Protein AF-A0A397ENH5-F1 (afdb_monomer)

pLDDT: mean 81.03, std 16.27, range [41.53, 97.94]

Structure (mmCIF, N/CA/C/O backbone):
data_AF-A0A397ENH5-F1
#
_entry.id   AF-A0A397ENH5-F1
#
loop_
_atom_site.group_PDB
_atom_site.id
_atom_site.type_symbol
_atom_site.label_atom_id
_atom_site.label_alt_id
_atom_site.label_comp_id
_atom_site.label_asym_id
_atom_site.label_entity_id
_atom_site.label_seq_id
_atom_site.pdbx_PDB_ins_code
_atom_site.Cartn_x
_atom_site.Cartn_y
_atom_site.Cartn_z
_atom_site.occupancy
_atom_site.B_iso_or_equiv
_atom_site.auth_seq_id
_atom_site.auth_comp_id
_atom_site.auth_asym_id
_atom_site.auth_atom_id
_atom_site.pdbx_PDB_model_num
ATOM 1 N N . MET A 1 1 ? 6.876 -35.226 -26.273 1.00 41.53 1 MET A N 1
ATOM 2 C CA . MET A 1 1 ? 5.724 -34.742 -25.487 1.00 41.53 1 MET A CA 1
ATOM 3 C C . MET A 1 1 ? 6.248 -34.360 -24.117 1.00 41.53 1 MET A C 1
ATOM 5 O O . MET A 1 1 ? 6.666 -35.249 -23.392 1.00 41.53 1 MET A O 1
ATOM 9 N N . SER A 1 2 ? 6.311 -33.068 -23.803 1.00 42.03 2 SER A N 1
ATOM 10 C CA . SER A 1 2 ? 6.535 -32.599 -22.434 1.00 42.03 2 SER A CA 1
ATOM 11 C C . SER A 1 2 ? 5.339 -31.720 -22.113 1.00 42.03 2 SER A C 1
ATOM 13 O O . SER A 1 2 ? 5.232 -30.612 -22.629 1.00 42.03 2 SER A O 1
ATOM 15 N N . GLY A 1 3 ? 4.355 -32.296 -21.427 1.00 45.28 3 GLY A N 1
ATOM 16 C CA . GLY A 1 3 ? 3.188 -31.554 -20.977 1.00 45.28 3 GLY A CA 1
ATOM 17 C C . GLY A 1 3 ? 3.604 -30.709 -19.788 1.00 45.28 3 GLY A C 1
ATOM 18 O O . GLY A 1 3 ? 3.938 -31.257 -18.739 1.00 45.28 3 GLY A O 1
ATOM 19 N N . THR A 1 4 ? 3.617 -29.391 -19.961 1.00 47.12 4 THR A N 1
ATOM 20 C CA . THR A 1 4 ? 3.712 -28.453 -18.846 1.00 47.12 4 THR A CA 1
ATOM 21 C C . THR A 1 4 ? 2.496 -28.685 -17.960 1.00 47.12 4 THR A C 1
ATOM 23 O O . THR A 1 4 ? 1.358 -28.542 -18.404 1.00 47.12 4 THR A O 1
ATOM 26 N N . ILE A 1 5 ? 2.730 -29.108 -16.722 1.00 46.34 5 ILE A N 1
ATOM 27 C CA . ILE A 1 5 ? 1.686 -29.177 -15.707 1.00 46.34 5 ILE A CA 1
ATOM 28 C C . ILE A 1 5 ? 1.334 -27.723 -15.381 1.00 46.34 5 ILE A C 1
ATOM 30 O O . ILE A 1 5 ? 2.104 -27.044 -14.704 1.00 46.34 5 ILE A O 1
ATOM 34 N N . GLU A 1 6 ? 0.208 -27.222 -15.894 1.00 48.53 6 GLU A N 1
ATOM 35 C CA . GLU A 1 6 ? -0.355 -25.952 -15.433 1.00 48.53 6 GLU A CA 1
ATOM 36 C C . GLU A 1 6 ? -0.865 -26.143 -13.999 1.00 48.53 6 GLU A C 1
ATOM 38 O O . GLU A 1 6 ? -1.954 -26.660 -13.741 1.00 48.53 6 GLU A O 1
ATOM 43 N N . LEU A 1 7 ? -0.013 -25.780 -13.042 1.00 47.09 7 LEU A N 1
ATOM 44 C CA . LEU A 1 7 ? -0.327 -25.742 -11.621 1.00 47.09 7 LEU A CA 1
ATOM 45 C C . LEU A 1 7 ? -1.283 -24.582 -11.345 1.00 47.09 7 LEU A C 1
ATOM 47 O O . LEU A 1 7 ? -0.827 -23.497 -11.006 1.00 47.09 7 LEU A O 1
ATOM 51 N N . THR A 1 8 ? -2.595 -24.832 -11.429 1.00 54.03 8 THR A N 1
ATOM 52 C CA . THR A 1 8 ? -3.683 -23.865 -11.156 1.00 54.03 8 THR A CA 1
ATOM 53 C C . THR A 1 8 ? -3.616 -22.577 -12.003 1.00 54.03 8 THR A C 1
ATOM 55 O O . THR A 1 8 ? -2.553 -22.176 -12.463 1.00 54.03 8 THR A O 1
ATOM 58 N N . PRO A 1 9 ? -4.733 -21.877 -12.269 1.00 62.16 9 PRO A N 1
ATOM 59 C CA . PRO A 1 9 ? -4.623 -20.554 -12.872 1.00 62.16 9 PRO A CA 1
ATOM 60 C C . PRO A 1 9 ? -3.780 -19.671 -11.944 1.00 62.16 9 PRO A C 1
ATOM 62 O O . PRO A 1 9 ? -4.131 -19.495 -10.774 1.00 62.16 9 PRO A O 1
ATOM 65 N N . HIS A 1 10 ? -2.650 -19.173 -12.455 1.00 74.00 10 HIS A N 1
ATOM 66 C CA . HIS A 1 10 ? -1.745 -18.298 -11.720 1.00 74.00 10 HIS A CA 1
ATOM 67 C C . HIS A 1 10 ? -2.541 -17.089 -11.228 1.00 74.00 10 HIS A C 1
ATOM 69 O O . HIS A 1 10 ? -2.980 -16.250 -12.016 1.00 74.00 10 HIS A O 1
ATOM 75 N N . ARG A 1 11 ? -2.789 -17.028 -9.919 1.00 86.81 11 ARG A N 1
ATOM 76 C CA . ARG A 1 11 ? -3.469 -15.891 -9.309 1.00 86.81 11 ARG A CA 1
ATOM 77 C C . ARG A 1 11 ? -2.520 -14.695 -9.414 1.00 86.81 11 ARG A C 1
ATOM 79 O O . ARG A 1 11 ? -1.434 -14.785 -8.850 1.00 86.81 11 ARG A O 1
ATOM 86 N N . PRO A 1 12 ? -2.889 -13.597 -10.096 1.00 91.00 12 PRO A N 1
ATOM 87 C CA . PRO A 1 12 ? -1.978 -12.472 -10.251 1.00 91.00 12 PRO A CA 1
ATOM 88 C C . PRO A 1 12 ? -1.605 -11.892 -8.888 1.00 91.00 12 PRO A C 1
ATOM 90 O O . PRO A 1 12 ? -2.476 -11.708 -8.028 1.00 91.00 12 PRO A O 1
ATOM 93 N N . VAL A 1 13 ? -0.325 -11.592 -8.699 1.00 94.06 13 VAL A N 1
ATOM 94 C CA . VAL A 1 13 ? 0.188 -10.996 -7.463 1.00 94.06 13 VAL A CA 1
ATOM 95 C C . VAL A 1 13 ? 0.764 -9.631 -7.789 1.00 94.06 13 VAL A C 1
ATOM 97 O O . VAL A 1 13 ? 1.426 -9.452 -8.802 1.00 94.06 13 VAL A O 1
ATOM 100 N N . ILE A 1 14 ? 0.481 -8.644 -6.952 1.00 95.56 14 ILE A N 1
ATOM 101 C CA . ILE A 1 14 ? 1.011 -7.298 -7.073 1.00 95.56 14 ILE A CA 1
ATOM 102 C C . ILE A 1 14 ? 1.859 -7.032 -5.845 1.00 95.56 14 ILE A C 1
ATOM 104 O O . ILE A 1 14 ? 1.337 -7.008 -4.736 1.00 95.56 14 ILE A O 1
ATOM 108 N N . TYR A 1 15 ? 3.145 -6.783 -6.045 1.00 94.75 15 TYR A N 1
ATOM 109 C CA . TYR A 1 15 ? 4.039 -6.305 -4.997 1.00 94.75 15 TYR A CA 1
ATOM 110 C C . TYR A 1 15 ? 4.173 -4.800 -5.135 1.00 94.75 15 TYR A C 1
ATOM 112 O O . TYR A 1 15 ? 4.647 -4.334 -6.168 1.00 94.75 15 TYR A O 1
ATOM 120 N N . MET A 1 16 ? 3.746 -4.037 -4.135 1.00 94.38 16 MET A N 1
ATOM 121 C CA . MET A 1 16 ? 3.884 -2.584 -4.160 1.00 94.38 16 MET A CA 1
ATOM 122 C C . MET A 1 16 ? 4.746 -2.084 -3.013 1.00 94.38 16 MET A C 1
ATOM 124 O O . MET A 1 16 ? 4.785 -2.695 -1.945 1.00 94.38 16 MET A O 1
ATOM 128 N N . ASP A 1 17 ? 5.451 -0.991 -3.276 1.00 92.50 17 ASP A N 1
ATOM 129 C CA . ASP A 1 17 ? 6.251 -0.289 -2.287 1.00 92.50 17 ASP A CA 1
ATOM 130 C C . ASP A 1 17 ? 6.556 1.144 -2.747 1.00 92.50 17 ASP A C 1
ATOM 132 O O . ASP A 1 17 ? 6.428 1.506 -3.928 1.00 92.50 17 ASP A O 1
ATOM 136 N N . GLU A 1 18 ? 6.966 1.962 -1.787 1.00 90.56 18 GLU A N 1
ATOM 137 C CA . GLU A 1 18 ? 7.482 3.300 -1.986 1.00 90.56 18 GLU A CA 1
ATOM 138 C C . GLU A 1 18 ? 8.990 3.349 -1.768 1.00 90.56 18 GLU A C 1
ATOM 140 O O . GLU A 1 18 ? 9.537 2.842 -0.794 1.00 90.56 18 GLU A O 1
ATOM 145 N N . SER A 1 19 ? 9.696 4.067 -2.635 1.00 88.62 19 SER A N 1
ATOM 146 C CA . SER A 1 19 ? 11.123 4.277 -2.440 1.00 88.62 19 SER A CA 1
ATOM 147 C C . SER A 1 19 ? 11.568 5.663 -2.865 1.00 88.62 19 SER A C 1
ATOM 149 O O . SER A 1 19 ? 10.804 6.486 -3.374 1.00 88.62 19 SER A O 1
ATOM 151 N N . TYR A 1 20 ? 12.838 5.966 -2.614 1.00 86.81 20 TYR A N 1
ATOM 152 C CA . TYR A 1 20 ? 13.433 7.223 -3.038 1.00 86.81 20 TYR A CA 1
ATOM 153 C C . TYR A 1 20 ? 14.900 7.075 -3.430 1.00 86.81 20 TYR A C 1
ATOM 155 O O . TYR A 1 20 ? 15.630 6.236 -2.901 1.00 86.81 20 TYR A O 1
ATOM 163 N N . ILE A 1 21 ? 15.332 7.952 -4.331 1.00 84.69 21 ILE A N 1
ATOM 164 C CA . ILE A 1 21 ? 16.725 8.172 -4.713 1.00 84.69 21 ILE A CA 1
ATOM 165 C C . ILE A 1 21 ? 17.123 9.540 -4.172 1.00 84.69 21 ILE A C 1
ATOM 167 O O . ILE A 1 21 ? 16.489 10.559 -4.462 1.00 84.69 21 ILE A O 1
ATOM 171 N N . HIS A 1 22 ? 18.146 9.575 -3.326 1.00 81.50 22 HIS A N 1
ATOM 172 C CA . HIS A 1 22 ? 18.680 10.839 -2.839 1.00 81.50 22 HIS A CA 1
ATOM 173 C C . HIS A 1 22 ? 19.453 11.538 -3.970 1.00 81.50 22 HIS A C 1
ATOM 175 O O . HIS A 1 22 ? 20.152 10.872 -4.719 1.00 81.50 22 HIS A O 1
ATOM 181 N N . HIS A 1 23 ? 19.364 12.866 -4.106 1.00 78.06 23 HIS A N 1
ATOM 18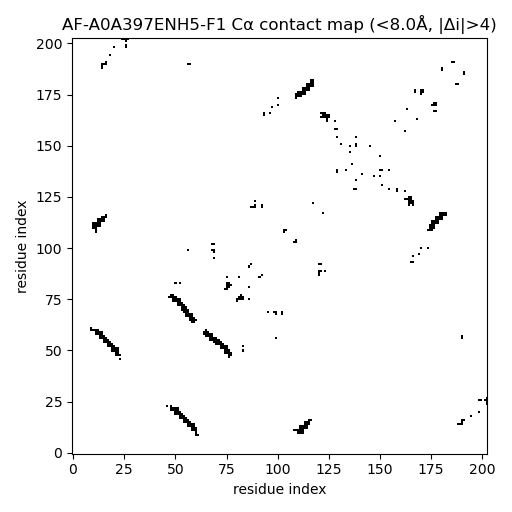2 C CA . HIS A 1 23 ? 20.055 13.569 -5.204 1.00 78.06 23 HIS A CA 1
ATOM 183 C C . HIS A 1 23 ? 21.590 13.418 -5.181 1.00 78.06 23 HIS A C 1
ATOM 185 O O . HIS A 1 23 ? 22.221 13.517 -6.221 1.00 78.06 23 HIS A O 1
ATOM 191 N N . ASN A 1 24 ? 22.164 13.147 -4.005 1.00 75.00 24 ASN A N 1
ATOM 192 C CA . ASN A 1 24 ? 23.583 12.802 -3.821 1.00 75.00 24 ASN A CA 1
ATOM 193 C C . ASN A 1 24 ? 23.809 11.286 -3.697 1.00 75.00 24 ASN A C 1
ATOM 195 O O . ASN A 1 24 ? 24.712 10.859 -2.985 1.00 75.00 24 ASN A O 1
ATOM 199 N N . TYR A 1 25 ? 22.919 10.460 -4.248 1.00 72.69 25 TYR A N 1
ATOM 200 C CA . TYR A 1 25 ? 23.140 9.020 -4.275 1.00 72.69 25 TYR A CA 1
ATOM 201 C C . TYR A 1 25 ? 24.280 8.726 -5.251 1.00 72.69 25 TYR A C 1
ATOM 203 O O . TYR A 1 25 ? 24.152 9.006 -6.437 1.00 72.69 25 TYR A O 1
ATOM 211 N N . ALA A 1 26 ? 25.378 8.186 -4.731 1.00 65.94 26 ALA A N 1
ATOM 212 C CA . ALA A 1 26 ? 26.484 7.652 -5.510 1.00 65.94 26 ALA A CA 1
ATOM 213 C C . ALA A 1 26 ? 26.512 6.139 -5.271 1.00 65.94 26 ALA A C 1
ATOM 215 O O . ALA A 1 26 ? 26.601 5.700 -4.119 1.00 65.94 26 ALA A O 1
ATOM 216 N N . ARG A 1 27 ? 26.357 5.343 -6.337 1.00 60.47 27 ARG A N 1
ATOM 217 C CA . ARG A 1 27 ? 26.340 3.871 -6.267 1.00 60.47 27 ARG A CA 1
ATOM 218 C C . ARG A 1 27 ? 27.684 3.338 -5.803 1.00 60.47 27 ARG A C 1
ATOM 220 O O . ARG A 1 27 ? 27.743 2.397 -5.012 1.00 60.47 27 ARG A O 1
ATOM 227 N N . HIS A 1 28 ? 28.745 3.953 -6.307 1.00 58.59 28 HIS A N 1
ATOM 228 C CA . HIS A 1 28 ? 30.110 3.690 -5.915 1.00 58.59 28 HIS A CA 1
ATOM 229 C C . HIS A 1 28 ? 30.587 4.858 -5.064 1.00 58.59 28 HIS A C 1
ATOM 231 O O . HIS A 1 28 ? 30.388 6.024 -5.401 1.00 58.59 28 HIS A O 1
ATOM 237 N N . ASN A 1 29 ? 31.189 4.550 -3.919 1.00 52.16 29 ASN A N 1
ATOM 238 C CA . ASN A 1 29 ? 31.874 5.549 -3.114 1.00 52.16 29 ASN A CA 1
ATOM 239 C C . ASN A 1 29 ? 33.220 5.846 -3.791 1.00 52.16 29 ASN A C 1
ATOM 241 O O . ASN A 1 29 ? 34.264 5.586 -3.199 1.00 52.16 29 ASN A O 1
ATOM 245 N N . ASP A 1 30 ? 33.175 6.309 -5.046 1.00 50.12 30 ASP A N 1
ATOM 246 C CA . ASP A 1 30 ? 34.326 6.692 -5.862 1.00 50.12 30 ASP A CA 1
ATOM 247 C C . ASP A 1 30 ? 34.905 7.991 -5.289 1.00 50.12 30 ASP A C 1
ATOM 249 O O . ASP A 1 30 ? 34.895 9.051 -5.914 1.00 50.12 30 ASP A O 1
ATOM 253 N N . SER A 1 31 ? 35.374 7.941 -4.042 1.00 50.06 31 SER A N 1
ATOM 254 C CA . SER A 1 31 ? 36.370 8.898 -3.611 1.00 50.06 31 SER A CA 1
ATOM 255 C C . SER A 1 31 ? 37.628 8.533 -4.388 1.00 50.06 31 SER A C 1
ATOM 257 O O . SER A 1 31 ? 38.032 7.370 -4.435 1.00 50.06 31 SER A O 1
ATOM 259 N N . LEU A 1 32 ? 38.228 9.520 -5.047 1.00 46.69 32 LEU A N 1
ATOM 260 C CA . LEU A 1 32 ? 39.589 9.422 -5.557 1.00 46.69 32 LEU A CA 1
ATOM 261 C C . LEU A 1 32 ? 40.502 9.199 -4.344 1.00 46.69 32 LEU A C 1
ATOM 263 O O . LEU A 1 32 ? 40.987 10.151 -3.747 1.00 46.69 32 LEU A O 1
ATOM 267 N N . TYR A 1 33 ? 40.630 7.948 -3.905 1.00 45.75 33 TYR A N 1
ATOM 268 C CA . TYR A 1 33 ? 41.508 7.561 -2.814 1.00 45.75 33 TYR A CA 1
ATOM 269 C C . TYR A 1 33 ? 42.942 7.669 -3.322 1.00 45.75 33 TYR A C 1
ATOM 271 O O . TYR A 1 33 ? 43.383 6.858 -4.140 1.00 45.75 33 TYR A O 1
ATOM 279 N N . TYR A 1 34 ? 43.653 8.690 -2.855 1.00 47.72 34 TYR A N 1
ATOM 280 C CA . TYR A 1 34 ? 45.103 8.712 -2.918 1.00 47.72 34 TYR A CA 1
ATOM 281 C C . TYR A 1 34 ? 45.630 8.015 -1.650 1.00 47.72 34 TYR A C 1
ATOM 283 O O . TYR A 1 34 ? 45.170 8.347 -0.557 1.00 47.72 34 TYR A O 1
ATOM 291 N N . PRO A 1 35 ? 46.550 7.036 -1.761 1.00 49.66 35 PRO A N 1
ATOM 292 C CA . PRO A 1 35 ? 47.006 6.215 -0.630 1.00 49.66 35 PRO A CA 1
ATOM 293 C C . PRO A 1 35 ? 47.621 6.984 0.549 1.00 49.66 35 PRO A C 1
ATOM 295 O O . PRO A 1 35 ? 47.787 6.409 1.622 1.00 49.66 35 PRO A O 1
ATOM 298 N N . ASP A 1 36 ? 47.934 8.264 0.355 1.00 58.12 36 ASP A N 1
ATOM 299 C CA . ASP A 1 36 ? 48.728 9.084 1.269 1.00 58.12 36 ASP A CA 1
ATOM 300 C C . ASP A 1 36 ? 47.854 10.019 2.142 1.00 58.12 36 ASP A C 1
ATOM 302 O O . ASP A 1 36 ? 48.375 10.747 2.987 1.00 58.12 36 ASP A O 1
ATOM 306 N N . ASP A 1 37 ? 46.524 10.009 1.971 1.00 59.31 37 ASP A N 1
ATOM 307 C CA . ASP A 1 37 ? 45.593 10.850 2.741 1.00 59.31 37 ASP A CA 1
ATOM 308 C C . ASP A 1 37 ? 45.264 10.231 4.118 1.00 59.31 37 ASP A C 1
ATOM 310 O O . ASP A 1 37 ? 44.185 9.684 4.358 1.00 59.31 37 ASP A O 1
ATOM 314 N N . GLU A 1 38 ? 46.194 10.340 5.074 1.00 54.62 38 GLU A N 1
ATOM 315 C CA . GLU A 1 38 ? 46.017 9.866 6.464 1.00 54.62 38 GLU A CA 1
ATOM 316 C C . GLU A 1 38 ? 44.998 10.684 7.298 1.00 54.62 38 GLU A C 1
ATOM 318 O O . GLU A 1 38 ? 44.706 10.330 8.443 1.00 54.62 38 GLU A O 1
ATOM 323 N N . LEU A 1 39 ? 44.428 11.770 6.758 1.00 54.81 39 LEU A N 1
ATOM 324 C CA . LEU A 1 39 ? 43.560 12.696 7.506 1.00 54.81 39 LEU A CA 1
ATOM 325 C C . LEU A 1 39 ? 42.060 12.592 7.208 1.00 54.81 39 LEU A C 1
ATOM 327 O O . LEU A 1 39 ? 41.274 13.228 7.913 1.00 54.81 39 LEU A O 1
ATOM 331 N N . ASP A 1 40 ? 41.627 11.789 6.236 1.00 49.72 40 ASP A N 1
ATOM 332 C CA . ASP A 1 40 ? 40.250 11.882 5.739 1.00 49.72 40 ASP A CA 1
ATOM 333 C C . ASP A 1 40 ? 39.328 10.762 6.253 1.00 49.72 40 ASP A C 1
ATOM 335 O O . ASP A 1 40 ? 38.706 10.008 5.507 1.00 49.72 40 ASP A O 1
ATOM 339 N N . GLN A 1 41 ? 39.147 10.702 7.579 1.00 52.22 41 GLN A N 1
ATOM 340 C CA . GLN A 1 41 ? 37.917 10.139 8.161 1.00 52.22 41 GLN A CA 1
ATOM 341 C C . GLN A 1 41 ? 36.770 11.157 8.056 1.00 52.22 41 GLN A C 1
ATOM 343 O O . GLN A 1 41 ? 36.107 11.467 9.052 1.00 52.22 41 GLN A O 1
ATOM 348 N N . ALA A 1 42 ? 36.536 11.720 6.866 1.00 50.97 42 ALA A N 1
ATOM 349 C CA . ALA A 1 42 ? 35.434 12.646 6.662 1.00 50.97 42 ALA A CA 1
ATOM 350 C C . ALA A 1 42 ? 34.118 11.939 7.045 1.00 50.97 42 ALA A C 1
ATOM 352 O O . ALA A 1 42 ? 33.774 10.899 6.469 1.00 50.97 42 ALA A O 1
ATOM 353 N N . PRO A 1 43 ? 33.354 12.456 8.028 1.00 50.00 43 PRO A N 1
ATOM 354 C CA . PRO A 1 43 ? 32.060 11.886 8.348 1.00 50.00 43 PRO A CA 1
ATOM 355 C C . PRO A 1 43 ? 31.205 11.905 7.084 1.00 50.00 43 PRO A C 1
ATOM 357 O O . PRO A 1 43 ? 31.080 12.958 6.455 1.00 50.00 43 PRO A O 1
ATOM 360 N N . LYS A 1 44 ? 30.601 10.756 6.732 1.00 54.06 44 LYS A N 1
ATOM 361 C CA . LYS A 1 44 ? 29.679 10.650 5.590 1.00 54.06 44 LYS A CA 1
ATOM 362 C C . LYS A 1 44 ? 28.760 11.873 5.590 1.00 54.06 44 LYS A C 1
ATOM 364 O O . LYS A 1 44 ? 28.056 12.082 6.589 1.00 54.06 44 LYS A O 1
ATOM 369 N N . PRO A 1 45 ? 28.769 12.696 4.532 1.00 51.38 45 PRO A N 1
ATOM 370 C CA . PRO A 1 45 ? 28.044 13.948 4.566 1.00 51.38 45 PRO A CA 1
ATOM 371 C C . PRO A 1 45 ? 26.554 13.674 4.809 1.00 51.38 45 PRO A C 1
ATOM 373 O O . PRO A 1 45 ? 25.877 12.971 4.059 1.00 51.38 45 PRO A O 1
ATOM 376 N N . LYS A 1 46 ? 26.034 14.203 5.924 1.00 49.97 46 LYS A N 1
ATOM 377 C CA . LYS A 1 46 ? 24.612 14.120 6.277 1.00 49.97 46 LYS A CA 1
ATOM 378 C C . LYS A 1 46 ? 23.839 15.035 5.340 1.00 49.97 46 LYS A C 1
ATOM 380 O O . LYS A 1 46 ? 23.628 16.212 5.632 1.00 49.97 46 LYS A O 1
ATOM 385 N N . HIS A 1 47 ? 23.428 14.516 4.195 1.00 52.50 47 HIS A N 1
ATOM 386 C CA . HIS A 1 47 ? 22.720 15.332 3.227 1.00 52.50 47 HIS A CA 1
ATOM 387 C C . HIS A 1 47 ? 21.261 15.557 3.653 1.00 52.50 47 HIS A C 1
ATOM 389 O O . HIS A 1 47 ? 20.417 14.664 3.583 1.00 52.50 47 HIS A O 1
ATOM 395 N N . LYS A 1 48 ? 20.944 16.791 4.065 1.00 55.56 48 LYS A N 1
ATOM 396 C CA . LYS A 1 48 ? 19.600 17.349 3.861 1.00 55.56 48 LYS A CA 1
ATOM 397 C C . LYS A 1 48 ? 19.487 17.688 2.381 1.00 55.56 48 LYS A C 1
ATOM 399 O O . LYS A 1 48 ? 20.364 18.362 1.847 1.00 55.56 48 LYS A O 1
ATOM 404 N N . GLY A 1 49 ? 18.447 17.203 1.714 1.00 64.56 49 GLY A N 1
ATOM 405 C CA . GLY A 1 49 ? 18.503 17.138 0.267 1.00 64.56 49 GLY A CA 1
ATOM 406 C C . GLY A 1 49 ? 17.206 16.818 -0.433 1.00 64.56 49 GLY A C 1
ATOM 407 O O . GLY A 1 49 ? 16.318 16.192 0.140 1.00 64.56 49 GLY A O 1
ATOM 408 N N . GLN A 1 50 ? 17.139 17.210 -1.705 1.00 77.81 50 GLN A N 1
ATOM 409 C CA . GLN A 1 50 ? 16.076 16.760 -2.589 1.00 77.81 50 GLN A CA 1
ATOM 410 C C . GLN A 1 50 ? 16.140 15.238 -2.754 1.00 77.81 50 GLN A C 1
ATOM 412 O O . GLN A 1 50 ? 17.220 14.641 -2.819 1.00 77.81 50 GLN A O 1
ATOM 417 N N . ARG A 1 51 ? 14.966 14.620 -2.813 1.00 83.25 51 ARG A N 1
ATOM 418 C CA . ARG A 1 51 ? 14.791 13.190 -3.066 1.00 83.25 51 ARG A CA 1
ATOM 419 C C . ARG A 1 51 ? 13.898 13.030 -4.281 1.00 83.25 51 ARG A C 1
ATOM 421 O O . ARG A 1 51 ? 12.886 13.721 -4.380 1.00 83.25 51 ARG A O 1
ATOM 428 N N . LEU A 1 52 ? 14.263 12.139 -5.189 1.00 86.56 52 LEU A N 1
ATOM 429 C CA . LEU A 1 52 ? 13.344 11.635 -6.195 1.00 86.56 52 LEU A CA 1
ATOM 430 C C . LEU A 1 52 ? 12.602 10.462 -5.564 1.00 86.56 52 LEU A C 1
ATOM 432 O O . LEU A 1 52 ? 13.172 9.391 -5.389 1.00 86.56 52 LEU A O 1
ATOM 436 N N . CYS A 1 53 ? 11.373 10.694 -5.139 1.00 88.25 53 CYS A N 1
ATOM 437 C CA . CYS A 1 53 ? 10.531 9.687 -4.518 1.00 88.25 53 CYS A CA 1
ATOM 438 C C . CYS A 1 53 ? 9.650 9.047 -5.585 1.00 88.25 53 CYS A C 1
ATOM 440 O O . CYS A 1 53 ? 9.257 9.711 -6.550 1.00 88.25 53 CYS A O 1
ATOM 442 N N . PHE A 1 54 ? 9.312 7.783 -5.395 1.00 89.94 54 PHE A N 1
ATOM 443 C CA . PHE A 1 54 ? 8.428 7.067 -6.291 1.00 89.94 54 PHE A CA 1
ATOM 444 C C . PHE A 1 54 ? 7.632 5.993 -5.558 1.00 89.94 54 PHE A C 1
ATOM 446 O O . PHE A 1 54 ? 8.008 5.552 -4.476 1.00 89.94 54 PHE A O 1
ATOM 453 N N . ILE A 1 55 ? 6.530 5.596 -6.178 1.00 93.06 55 ILE A N 1
ATOM 454 C CA . ILE A 1 55 ? 5.665 4.488 -5.775 1.00 93.06 55 ILE A CA 1
ATOM 455 C C . ILE A 1 55 ? 5.280 3.725 -7.036 1.00 93.06 55 ILE A C 1
ATOM 457 O O . ILE A 1 5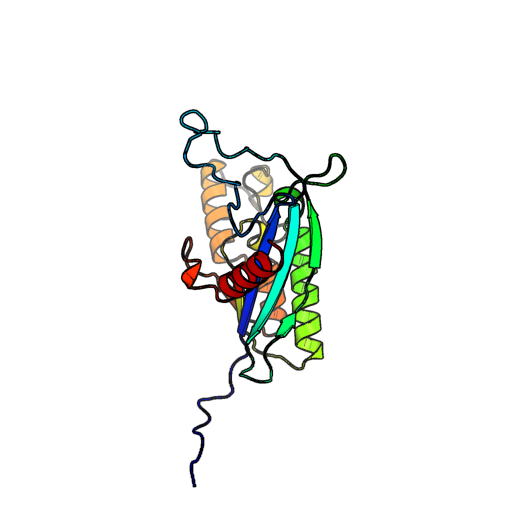5 ? 5.050 4.336 -8.087 1.00 93.06 55 ILE A O 1
ATOM 461 N N . SER A 1 56 ? 5.255 2.402 -6.951 1.00 95.12 56 SER A N 1
ATOM 462 C CA . SER A 1 56 ? 4.869 1.536 -8.062 1.00 95.12 56 SER A CA 1
ATOM 463 C C . SER A 1 56 ? 4.373 0.189 -7.541 1.00 95.12 56 SER A C 1
ATOM 465 O O . SER A 1 56 ? 4.696 -0.206 -6.422 1.00 95.12 56 SER A O 1
ATOM 467 N N . GLY A 1 57 ? 3.583 -0.508 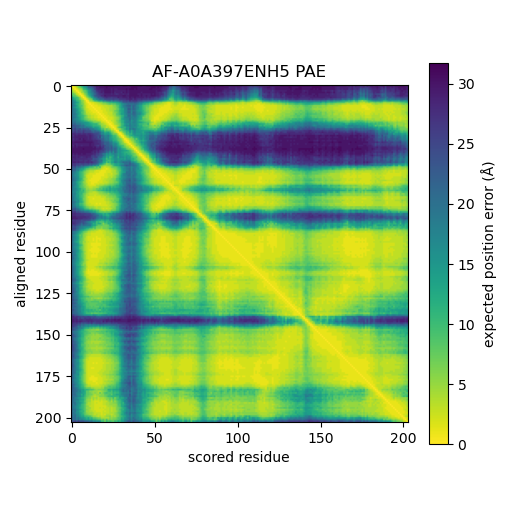-8.357 1.00 95.38 57 GLY A N 1
ATOM 468 C CA . GLY A 1 57 ? 3.261 -1.918 -8.164 1.00 95.38 57 GLY A CA 1
ATOM 469 C C . GLY A 1 57 ? 3.921 -2.763 -9.248 1.00 95.38 57 GLY A C 1
ATOM 470 O O . GLY A 1 57 ? 3.917 -2.379 -10.411 1.00 95.38 57 GLY A O 1
ATOM 471 N N . ILE A 1 58 ? 4.458 -3.924 -8.897 1.00 93.56 58 ILE A N 1
ATOM 472 C CA . ILE A 1 58 ? 4.911 -4.938 -9.849 1.00 93.56 58 ILE A CA 1
ATOM 473 C C . ILE A 1 58 ? 3.844 -6.011 -9.915 1.00 93.56 58 ILE A C 1
ATOM 475 O O . ILE A 1 58 ? 3.612 -6.703 -8.927 1.00 93.56 58 ILE A O 1
ATOM 479 N N . LEU A 1 59 ? 3.218 -6.146 -11.077 1.00 94.19 59 LEU A N 1
ATOM 480 C CA . LEU A 1 59 ? 2.402 -7.298 -11.411 1.00 94.19 59 LEU A CA 1
ATOM 481 C C . LEU A 1 59 ? 3.319 -8.479 -11.719 1.00 94.19 59 LEU A C 1
ATOM 483 O O . LEU A 1 59 ? 4.109 -8.399 -12.656 1.00 94.19 59 LEU A O 1
ATOM 487 N N . ASP A 1 60 ? 3.162 -9.553 -10.960 1.00 91.62 60 ASP A N 1
ATOM 488 C CA . ASP A 1 60 ? 3.599 -10.896 -11.305 1.00 91.62 60 ASP A CA 1
ATOM 489 C C . ASP A 1 60 ? 2.435 -11.637 -11.974 1.00 91.62 60 ASP A C 1
ATOM 491 O O . ASP A 1 60 ? 1.393 -11.921 -11.369 1.00 91.62 60 ASP A O 1
ATOM 495 N N . ASP A 1 61 ? 2.615 -11.893 -13.263 1.00 85.12 61 ASP A N 1
ATOM 496 C CA . ASP A 1 61 ? 1.671 -12.595 -14.132 1.00 85.12 61 ASP A CA 1
ATOM 497 C C . ASP A 1 61 ? 2.432 -13.569 -15.044 1.00 85.12 61 ASP A C 1
ATOM 499 O O . ASP A 1 61 ? 2.124 -13.736 -16.224 1.00 85.12 61 ASP A O 1
ATOM 503 N N . GLY A 1 62 ? 3.489 -14.172 -14.494 1.00 82.31 62 GLY A N 1
ATOM 504 C CA . GLY A 1 62 ? 4.393 -15.052 -15.221 1.00 82.31 62 GLY A CA 1
ATOM 505 C C . GLY A 1 62 ? 5.441 -14.312 -16.070 1.00 82.31 62 GLY A C 1
ATOM 506 O O . GLY A 1 62 ? 5.514 -13.077 -16.055 1.00 82.31 62 GLY A O 1
ATOM 507 N N . PRO A 1 63 ? 6.278 -15.064 -16.812 1.00 77.38 63 PRO A N 1
ATOM 508 C CA . PRO A 1 63 ? 7.475 -14.532 -17.475 1.00 77.38 63 PRO A CA 1
ATOM 509 C C . PRO A 1 63 ? 7.214 -13.396 -18.471 1.00 77.38 63 PRO A C 1
ATOM 511 O O . PRO A 1 63 ? 7.982 -12.439 -18.514 1.00 77.38 63 PRO A O 1
ATOM 514 N N . ASP A 1 64 ? 6.117 -13.478 -19.227 1.00 81.25 64 ASP A N 1
ATOM 515 C CA . ASP A 1 64 ? 5.797 -12.525 -20.300 1.00 81.25 64 ASP A CA 1
ATOM 516 C C . ASP A 1 64 ? 4.713 -11.504 -19.902 1.00 81.25 64 ASP A C 1
ATOM 518 O O . ASP A 1 64 ? 4.474 -10.531 -20.618 1.00 81.25 64 ASP A O 1
ATOM 522 N N . GLY A 1 65 ? 4.034 -11.721 -18.769 1.00 82.12 65 GLY A N 1
ATOM 523 C CA . GLY A 1 65 ? 2.930 -10.879 -18.291 1.00 82.12 65 GLY A CA 1
ATOM 524 C C . GLY A 1 65 ? 3.334 -9.842 -17.240 1.00 82.12 65 GLY A C 1
ATOM 525 O O . GLY A 1 65 ? 2.565 -8.914 -16.957 1.00 82.12 65 GLY A O 1
ATOM 526 N N . SER A 1 66 ? 4.529 -9.986 -16.662 1.00 88.44 66 SER A N 1
ATOM 527 C CA . SER A 1 66 ? 4.977 -9.169 -15.535 1.00 88.44 66 SER A CA 1
ATOM 528 C C . SER A 1 66 ? 5.321 -7.737 -15.936 1.00 88.44 66 SER A C 1
ATOM 530 O O . SER A 1 66 ? 5.975 -7.498 -16.953 1.00 88.44 66 SER A O 1
ATOM 532 N N . LYS A 1 67 ? 4.896 -6.755 -15.130 1.00 90.88 67 LYS A N 1
ATOM 533 C CA . LYS A 1 67 ? 5.097 -5.328 -15.443 1.00 90.88 67 LYS A CA 1
ATOM 534 C C . LYS A 1 67 ? 4.950 -4.394 -14.251 1.00 90.88 67 LYS A C 1
ATOM 536 O O . LYS A 1 67 ? 4.290 -4.718 -13.269 1.00 90.88 67 LYS A O 1
ATOM 541 N N . LEU A 1 68 ? 5.501 -3.191 -14.397 1.00 92.31 68 LEU A N 1
ATOM 542 C CA . LEU A 1 68 ? 5.242 -2.075 -13.490 1.00 92.31 68 LEU A CA 1
ATOM 543 C C . LEU A 1 68 ? 3.870 -1.451 -13.775 1.00 92.31 68 LEU A C 1
ATOM 545 O O . LEU A 1 68 ? 3.495 -1.272 -14.932 1.00 92.31 68 LEU A O 1
ATOM 549 N N . LEU A 1 69 ? 3.165 -1.094 -12.708 1.00 95.00 69 LEU A N 1
ATOM 550 C CA . LEU A 1 69 ? 1.828 -0.513 -12.691 1.00 95.00 69 LEU A CA 1
ATOM 551 C C . LEU A 1 69 ? 1.812 0.758 -11.843 1.00 95.00 69 LEU A C 1
ATOM 553 O O . LEU A 1 69 ? 2.562 0.883 -10.869 1.00 95.00 69 LEU A O 1
ATOM 557 N N . ALA A 1 70 ? 0.909 1.676 -12.190 1.00 94.75 70 ALA A N 1
ATOM 558 C CA . ALA A 1 70 ? 0.579 2.879 -11.431 1.00 94.75 70 ALA A CA 1
ATOM 559 C C . ALA A 1 70 ? 1.803 3.693 -10.976 1.00 94.75 70 ALA A C 1
ATOM 561 O O . ALA A 1 70 ? 1.794 4.325 -9.920 1.00 94.75 70 ALA A O 1
ATOM 562 N N . THR A 1 71 ? 2.882 3.695 -11.761 1.00 94.50 71 THR A N 1
ATOM 563 C CA . THR A 1 71 ? 4.129 4.349 -11.362 1.00 94.50 71 THR A CA 1
ATOM 564 C C . THR A 1 71 ? 3.938 5.860 -11.252 1.00 94.50 71 THR A C 1
ATOM 566 O O . THR A 1 71 ? 3.529 6.539 -12.201 1.00 94.50 71 THR A O 1
ATOM 569 N N . ARG A 1 72 ? 4.280 6.411 -10.086 1.00 92.88 72 ARG A N 1
ATOM 570 C CA . ARG A 1 72 ? 4.325 7.856 -9.836 1.00 92.88 72 ARG A CA 1
ATOM 571 C C . ARG A 1 72 ? 5.711 8.232 -9.343 1.00 92.88 72 ARG A C 1
ATOM 573 O O . ARG A 1 72 ? 6.280 7.541 -8.507 1.00 92.88 72 ARG A O 1
ATOM 580 N N . VAL A 1 73 ? 6.231 9.349 -9.845 1.00 89.44 73 VAL A N 1
ATOM 581 C CA . VAL A 1 73 ? 7.548 9.882 -9.480 1.00 89.44 73 VAL A CA 1
ATOM 582 C C . VAL A 1 73 ? 7.409 11.361 -9.156 1.00 89.44 73 VAL A C 1
ATOM 584 O O . VAL A 1 73 ? 6.743 12.104 -9.876 1.00 89.44 73 VAL A O 1
ATOM 587 N N . PHE A 1 74 ? 8.037 11.805 -8.074 1.00 86.75 74 PHE A N 1
ATOM 588 C CA . PHE A 1 74 ? 7.965 13.189 -7.626 1.00 86.75 74 PHE A CA 1
ATOM 589 C C . PHE A 1 74 ? 9.215 13.614 -6.857 1.00 86.75 74 PHE A C 1
ATOM 591 O O . PHE A 1 74 ? 9.986 12.795 -6.367 1.00 86.75 74 PHE A O 1
ATOM 598 N N . ARG A 1 75 ? 9.430 14.928 -6.739 1.00 83.94 75 ARG A N 1
ATOM 599 C CA . ARG A 1 75 ? 10.553 15.488 -5.976 1.00 83.94 75 ARG A CA 1
ATOM 600 C C . ARG A 1 75 ? 10.101 15.876 -4.568 1.00 83.94 75 ARG A C 1
ATOM 602 O O . ARG A 1 75 ? 9.264 16.763 -4.418 1.00 83.94 75 ARG A O 1
ATOM 609 N N . GLY A 1 76 ? 10.679 15.241 -3.553 1.00 75.50 76 GLY A N 1
ATOM 610 C CA . GLY A 1 76 ? 10.524 15.596 -2.142 1.00 75.50 76 GLY A CA 1
ATOM 611 C C . GLY A 1 76 ? 11.674 16.469 -1.628 1.00 75.50 76 GLY A C 1
ATOM 612 O O . GLY A 1 76 ? 12.767 16.482 -2.195 1.00 75.50 76 GLY A O 1
ATOM 613 N N . GLY A 1 77 ? 11.445 17.196 -0.530 1.00 66.12 77 GLY A N 1
ATOM 614 C CA . GLY A 1 77 ? 12.516 17.878 0.215 1.00 66.12 77 GLY A CA 1
ATOM 615 C C . GLY A 1 77 ? 12.973 19.248 -0.315 1.00 66.12 77 GLY A C 1
ATOM 616 O O . GLY A 1 77 ? 13.982 19.771 0.156 1.00 66.12 77 GLY A O 1
ATOM 617 N N . SER A 1 78 ? 12.260 19.869 -1.263 1.00 57.81 78 SER A N 1
ATOM 618 C CA . SER A 1 78 ? 12.485 21.284 -1.610 1.00 57.81 78 SER A CA 1
ATOM 619 C C . SER A 1 78 ? 11.767 22.224 -0.626 1.00 57.81 78 SER A C 1
ATOM 621 O O . SER A 1 78 ? 10.725 21.865 -0.085 1.00 57.81 78 SER A O 1
ATOM 623 N N . ARG A 1 79 ? 12.251 23.467 -0.445 1.00 54.78 79 ARG A N 1
ATOM 624 C CA . ARG A 1 79 ? 11.614 24.512 0.402 1.00 54.78 79 ARG A CA 1
ATOM 625 C C . ARG A 1 79 ? 10.139 24.823 0.051 1.00 54.78 79 ARG A C 1
ATOM 627 O O . ARG A 1 79 ? 9.508 25.584 0.774 1.00 54.78 79 ARG A O 1
ATOM 634 N N . LYS A 1 80 ? 9.595 24.268 -1.042 1.00 52.34 80 LYS A N 1
ATOM 635 C CA . LYS A 1 80 ? 8.213 24.459 -1.519 1.00 52.34 80 LYS A CA 1
ATOM 636 C C . LYS A 1 80 ? 7.354 23.181 -1.508 1.00 52.34 80 LYS A C 1
ATOM 638 O O . LYS A 1 80 ? 6.172 23.258 -1.817 1.00 52.34 80 LYS A O 1
ATOM 643 N N . THR A 1 81 ? 7.907 22.017 -1.161 1.00 53.59 81 THR A N 1
ATOM 644 C CA . THR A 1 81 ? 7.210 20.715 -1.231 1.00 53.59 81 THR A CA 1
ATOM 645 C C . THR A 1 81 ? 7.297 19.977 0.098 1.00 53.59 81 THR A C 1
ATOM 647 O O . THR A 1 81 ? 8.328 20.037 0.766 1.00 53.59 81 THR A O 1
ATOM 650 N N . LYS A 1 82 ? 6.229 19.256 0.463 1.00 56.41 82 LYS A N 1
ATOM 651 C CA . LYS A 1 82 ? 6.183 18.411 1.665 1.00 56.41 82 LYS A CA 1
ATOM 652 C C . LYS A 1 82 ? 7.373 17.431 1.685 1.00 56.41 82 LYS A C 1
ATOM 654 O O . LYS A 1 82 ? 7.847 16.995 0.637 1.00 56.41 82 LYS A O 1
ATOM 659 N N . ASP A 1 83 ? 7.876 17.124 2.879 1.00 63.78 83 ASP A N 1
ATOM 660 C CA . ASP A 1 83 ? 8.859 16.052 3.100 1.00 63.78 83 ASP A CA 1
ATOM 661 C C . ASP A 1 83 ? 8.328 14.702 2.568 1.00 63.78 83 ASP A C 1
ATOM 663 O O . ASP A 1 83 ? 7.120 14.563 2.392 1.00 63.78 83 ASP A O 1
ATOM 667 N N . TYR A 1 84 ? 9.199 13.711 2.340 1.00 65.25 84 TYR A N 1
ATOM 668 C CA . TYR A 1 84 ? 8.848 12.343 1.922 1.00 65.25 84 TYR A CA 1
ATOM 669 C C . TYR A 1 84 ? 7.623 11.813 2.682 1.00 65.25 84 TYR A C 1
ATOM 671 O O . TYR A 1 84 ? 6.621 11.435 2.076 1.00 65.25 84 TYR A O 1
ATOM 679 N N . HIS A 1 85 ? 7.654 11.919 4.015 1.00 66.94 85 HIS A N 1
ATOM 680 C CA . HIS A 1 85 ? 6.556 11.493 4.885 1.00 66.94 85 HIS A CA 1
ATOM 681 C C . HIS A 1 85 ? 5.299 12.368 4.774 1.00 66.94 85 HIS A C 1
ATOM 683 O O . HIS A 1 85 ? 4.196 11.911 5.050 1.00 66.94 85 HIS A O 1
ATOM 689 N N . GLY A 1 86 ? 5.433 13.633 4.373 1.00 71.38 86 GLY A N 1
ATOM 690 C CA . GLY A 1 86 ? 4.290 14.509 4.124 1.00 71.38 86 GLY A CA 1
ATOM 691 C C . GLY A 1 86 ? 3.633 14.284 2.756 1.00 71.38 86 GLY A C 1
ATOM 692 O O . GLY A 1 86 ? 2.470 14.659 2.572 1.00 71.38 86 GLY A O 1
ATOM 693 N N . MET A 1 87 ? 4.359 13.697 1.800 1.00 77.25 87 MET A N 1
ATOM 694 C CA . MET A 1 87 ? 3.848 13.371 0.466 1.00 77.25 87 MET A CA 1
ATOM 695 C C . MET A 1 87 ? 3.031 12.079 0.483 1.00 77.25 87 MET A C 1
ATOM 697 O O . MET A 1 87 ? 1.883 12.095 0.040 1.00 77.25 87 MET A O 1
ATOM 701 N N . PHE A 1 88 ? 3.570 11.014 1.079 1.00 84.12 88 PHE A N 1
ATOM 702 C CA . PHE A 1 88 ? 2.869 9.743 1.271 1.00 84.12 88 PHE A CA 1
ATOM 703 C C . PHE A 1 88 ? 1.943 9.805 2.488 1.00 84.12 88 PHE A C 1
ATOM 705 O O . P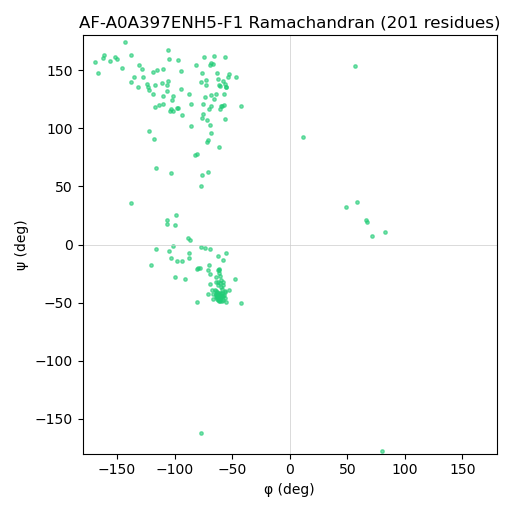HE A 1 88 ? 2.255 9.346 3.583 1.00 84.12 88 PHE A O 1
ATO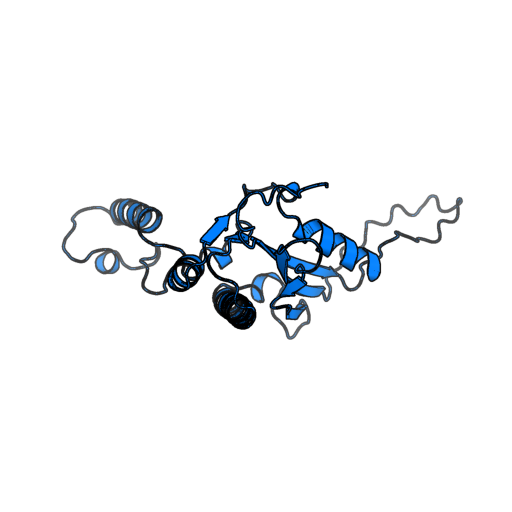M 712 N N . ASN A 1 89 ? 0.792 10.447 2.301 1.00 90.56 89 ASN A N 1
ATOM 713 C CA . ASN A 1 89 ? -0.290 10.461 3.281 1.00 90.56 89 ASN A CA 1
ATOM 714 C C . ASN A 1 89 ? -1.443 9.552 2.837 1.00 90.56 89 ASN A C 1
ATOM 716 O O . ASN A 1 89 ? -1.518 9.136 1.682 1.00 90.56 89 ASN A O 1
ATOM 720 N N . HIS A 1 90 ? -2.371 9.282 3.757 1.00 93.00 90 HIS A N 1
ATOM 721 C CA . HIS A 1 90 ? -3.469 8.348 3.515 1.00 93.00 90 HIS A CA 1
ATOM 722 C C . HIS A 1 90 ? -4.331 8.719 2.296 1.00 93.00 90 HIS A C 1
ATOM 724 O O . HIS A 1 90 ? -4.624 7.859 1.477 1.00 93.00 90 HIS A O 1
ATOM 730 N N . ALA A 1 91 ? -4.676 10.000 2.123 1.00 93.19 91 ALA A N 1
ATOM 731 C CA . ALA A 1 91 ? -5.506 10.444 0.999 1.00 93.19 91 ALA A CA 1
ATOM 732 C C . ALA A 1 91 ? -4.808 10.244 -0.358 1.00 93.19 91 ALA A C 1
ATOM 734 O O . ALA A 1 91 ? -5.434 9.827 -1.336 1.00 93.19 91 ALA A O 1
ATOM 735 N N . TYR A 1 92 ? -3.499 10.509 -0.409 1.00 93.06 92 TYR A N 1
ATOM 736 C CA . TYR A 1 92 ? -2.687 10.205 -1.585 1.00 93.06 92 TYR A CA 1
ATOM 737 C C . TYR A 1 92 ? -2.684 8.699 -1.870 1.00 93.06 92 TYR A C 1
ATOM 739 O O . TYR A 1 92 ? -2.954 8.292 -2.997 1.00 93.06 92 TYR A O 1
ATOM 747 N N . PHE A 1 93 ? -2.450 7.878 -0.844 1.00 95.31 93 PHE A N 1
ATOM 748 C CA . PHE A 1 93 ? -2.385 6.426 -0.987 1.00 95.31 93 PHE A CA 1
ATOM 749 C C . PHE A 1 93 ? -3.717 5.810 -1.444 1.00 95.31 93 PHE A C 1
ATOM 751 O O . PHE A 1 93 ? -3.722 4.971 -2.337 1.00 95.31 93 PHE A O 1
ATOM 758 N N . VAL A 1 94 ? -4.856 6.274 -0.918 1.00 96.50 94 VAL A N 1
ATOM 759 C CA . VAL A 1 94 ? -6.199 5.868 -1.379 1.00 96.50 94 VAL A CA 1
ATOM 760 C C . VAL A 1 94 ? -6.394 6.179 -2.866 1.00 96.50 94 VAL A C 1
ATOM 762 O O . VAL A 1 94 ? -6.884 5.338 -3.622 1.00 96.50 94 VAL A O 1
ATOM 765 N N . THR A 1 95 ? -5.971 7.370 -3.300 1.00 96.62 95 THR A N 1
ATOM 766 C CA . THR A 1 95 ? -6.051 7.774 -4.712 1.00 96.62 95 THR A CA 1
ATOM 767 C C . THR A 1 95 ? -5.178 6.874 -5.582 1.00 96.62 95 THR A C 1
ATOM 769 O O . THR A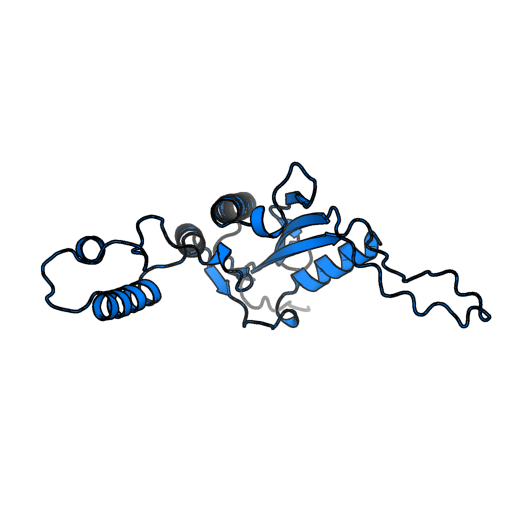 1 95 ? -5.649 6.349 -6.585 1.00 96.62 95 THR A O 1
ATOM 772 N N . TRP A 1 96 ? -3.935 6.635 -5.166 1.00 97.38 96 TRP A N 1
ATOM 773 C CA . TRP A 1 96 ? -3.002 5.769 -5.880 1.00 97.38 96 TRP A CA 1
ATOM 774 C C . TRP A 1 96 ? -3.492 4.312 -5.962 1.00 97.38 96 TRP A C 1
ATOM 776 O O . TRP A 1 96 ? -3.478 3.717 -7.036 1.00 97.38 96 TRP A O 1
ATOM 786 N N . MET A 1 97 ? -4.021 3.753 -4.867 1.00 97.88 97 MET A N 1
ATOM 787 C CA . MET A 1 97 ? -4.606 2.406 -4.845 1.00 97.88 97 MET A CA 1
ATOM 788 C C . MET A 1 97 ? -5.783 2.273 -5.817 1.00 97.88 97 MET A C 1
ATOM 790 O O . MET A 1 97 ? -5.954 1.229 -6.446 1.00 97.88 97 MET A O 1
ATOM 794 N N . LYS A 1 98 ? -6.596 3.327 -5.969 1.00 97.88 98 LYS A N 1
ATOM 795 C CA . LYS A 1 98 ? -7.658 3.360 -6.981 1.00 97.88 98 LYS A CA 1
ATOM 796 C C . LYS A 1 98 ? -7.081 3.268 -8.395 1.00 97.88 98 LYS A C 1
ATOM 798 O O . LYS A 1 98 ? -7.562 2.442 -9.163 1.00 97.88 98 LYS A O 1
ATOM 803 N N . GLU A 1 99 ? -6.057 4.063 -8.707 1.00 97.94 99 GLU A N 1
ATOM 804 C CA . GLU A 1 99 ? -5.382 4.044 -10.014 1.00 97.94 99 GLU A CA 1
ATOM 805 C C . GLU A 1 99 ? -4.783 2.665 -10.322 1.00 97.94 99 GLU A C 1
ATOM 807 O O . GLU A 1 99 ? -5.011 2.135 -11.407 1.00 97.94 99 GLU A O 1
ATOM 812 N N . LEU A 1 100 ? -4.101 2.048 -9.350 1.00 97.88 100 LEU A N 1
ATOM 813 C CA . LEU A 1 100 ? -3.572 0.686 -9.466 1.00 97.88 100 LEU A CA 1
ATOM 814 C C . LEU A 1 100 ? -4.672 -0.319 -9.832 1.00 97.88 100 LEU A C 1
ATOM 816 O O . LEU A 1 100 ? -4.520 -1.106 -10.764 1.00 97.88 100 LEU A O 1
ATOM 820 N N . MET A 1 101 ? -5.791 -0.296 -9.109 1.00 97.62 101 MET A N 1
ATOM 821 C CA . MET A 1 101 ? -6.904 -1.213 -9.361 1.00 97.62 101 MET A CA 1
ATOM 822 C C . MET A 1 101 ? -7.633 -0.923 -10.678 1.00 97.62 101 MET A C 1
ATOM 824 O O . MET A 1 101 ? -8.123 -1.857 -11.310 1.00 97.62 101 MET A O 1
ATOM 828 N N . ASP A 1 102 ? -7.734 0.345 -11.086 1.00 97.50 102 ASP A N 1
ATOM 829 C CA . ASP A 1 102 ? -8.299 0.726 -12.384 1.00 97.50 102 ASP A CA 1
ATOM 830 C C . ASP A 1 102 ? -7.414 0.177 -13.522 1.00 97.50 102 ASP A C 1
ATOM 832 O O . ASP A 1 102 ? -7.929 -0.418 -14.469 1.00 97.50 102 ASP A O 1
ATOM 836 N N . GLU A 1 103 ? -6.085 0.280 -13.396 1.00 97.31 103 GLU A N 1
ATOM 837 C CA . GLU A 1 103 ? -5.135 -0.296 -14.353 1.00 97.31 103 GLU A CA 1
ATOM 838 C C . GLU A 1 103 ? -5.228 -1.828 -14.398 1.00 97.31 103 GLU A C 1
ATOM 840 O O . GLU A 1 103 ? -5.328 -2.400 -15.480 1.00 97.31 103 GLU A O 1
ATOM 845 N N . LEU A 1 104 ? -5.304 -2.510 -13.249 1.00 95.50 104 LEU A N 1
ATOM 846 C CA . LEU A 1 104 ? -5.560 -3.959 -13.200 1.00 95.50 104 LEU A CA 1
ATOM 847 C C . LEU A 1 104 ? -6.859 -4.343 -13.926 1.00 95.50 104 LEU A C 1
ATOM 849 O O . LEU A 1 104 ? -6.885 -5.336 -14.656 1.00 95.50 104 LEU A O 1
ATOM 853 N N . GLY A 1 105 ? -7.912 -3.536 -13.777 1.00 94.88 105 GLY A N 1
ATOM 854 C CA . GLY A 1 105 ? -9.183 -3.722 -14.475 1.00 94.88 105 GLY A CA 1
ATOM 855 C C . GLY A 1 105 ? -9.052 -3.609 -15.996 1.00 94.88 105 GLY A C 1
ATOM 856 O O . GLY A 1 105 ? -9.552 -4.473 -16.714 1.00 94.88 105 GLY A O 1
ATOM 857 N N . VAL A 1 106 ? -8.323 -2.603 -16.494 1.00 95.75 106 VAL A N 1
ATOM 858 C CA . VAL A 1 106 ? -8.017 -2.446 -17.933 1.00 95.75 106 VAL A CA 1
ATOM 859 C C . VAL A 1 106 ? -7.292 -3.674 -18.491 1.00 95.75 106 VAL A C 1
ATOM 861 O O . VAL A 1 106 ? -7.485 -4.050 -19.644 1.00 95.75 106 VAL A O 1
ATOM 864 N N . LEU A 1 107 ? -6.488 -4.333 -17.660 1.00 93.50 107 LEU A N 1
ATOM 865 C CA . LEU A 1 107 ? -5.708 -5.516 -18.019 1.00 93.50 107 LEU A CA 1
ATOM 866 C C . LEU A 1 107 ? -6.475 -6.832 -17.863 1.00 93.50 107 LEU A C 1
ATOM 868 O O . LEU A 1 107 ? -5.887 -7.901 -18.033 1.00 93.50 107 LEU A O 1
ATOM 872 N N . GLY A 1 108 ? -7.758 -6.771 -17.499 1.00 93.25 108 GLY A N 1
ATOM 873 C CA . GLY A 1 108 ? -8.585 -7.950 -17.261 1.00 93.25 108 GLY A CA 1
ATOM 874 C C . GLY A 1 108 ? -8.144 -8.772 -16.049 1.00 93.25 108 GLY A C 1
ATOM 875 O O . GLY A 1 108 ? -8.462 -9.957 -15.967 1.00 93.25 108 GLY A O 1
ATOM 876 N N . LYS A 1 109 ? -7.395 -8.181 -15.108 1.00 92.19 109 LYS A N 1
ATOM 877 C CA . LYS A 1 109 ? -6.943 -8.869 -13.896 1.00 92.19 109 LYS A CA 1
ATOM 878 C C . LYS A 1 109 ? -8.016 -8.778 -12.820 1.00 92.19 109 LYS A C 1
ATOM 880 O O . LYS A 1 109 ? -8.394 -7.697 -12.382 1.00 92.19 109 LYS A O 1
ATOM 885 N N . SER A 1 110 ? -8.484 -9.940 -12.376 1.00 90.50 110 SER A N 1
ATOM 886 C CA . SER A 1 110 ? -9.468 -10.096 -11.300 1.00 90.50 110 SER A CA 1
ATOM 887 C C . SER A 1 110 ? -8.975 -11.124 -10.290 1.00 90.50 110 SER A C 1
ATOM 889 O O . SER A 1 110 ? -8.186 -11.998 -10.649 1.00 90.50 110 SER A O 1
ATOM 891 N N . GLY A 1 111 ? -9.421 -11.037 -9.037 1.00 91.94 111 GLY A N 1
ATOM 892 C CA . GLY A 1 111 ? -9.001 -11.986 -8.005 1.00 91.94 111 GLY A CA 1
ATOM 893 C C . GLY A 1 111 ? -7.549 -11.807 -7.566 1.00 91.94 111 GLY A C 1
ATOM 894 O O . GLY A 1 111 ? -7.050 -12.645 -6.827 1.00 91.94 111 GLY A O 1
ATOM 895 N N . ALA A 1 112 ? -6.854 -10.758 -8.008 1.00 93.69 112 ALA A N 1
ATOM 896 C CA . ALA A 1 112 ? -5.441 -10.558 -7.711 1.00 93.69 112 ALA A CA 1
ATOM 897 C C . ALA A 1 112 ? -5.177 -10.290 -6.215 1.00 93.69 112 ALA A C 1
ATOM 899 O O . ALA A 1 112 ? -6.057 -9.808 -5.491 1.00 93.69 112 ALA A O 1
ATOM 900 N N . VAL A 1 113 ? -3.960 -10.598 -5.762 1.00 95.88 113 VAL A N 1
ATOM 901 C CA . VAL A 1 113 ? -3.470 -10.280 -4.410 1.00 95.88 113 VAL A CA 1
ATOM 902 C C . VAL A 1 113 ? -2.568 -9.061 -4.482 1.00 95.88 113 VAL A C 1
ATOM 904 O O . VAL A 1 113 ? -1.613 -9.061 -5.244 1.00 95.88 113 VAL A O 1
ATOM 907 N N . ILE A 1 114 ? -2.827 -8.045 -3.668 1.00 96.56 114 ILE A N 1
ATOM 908 C CA . ILE A 1 114 ? -1.973 -6.870 -3.506 1.00 96.56 114 ILE A CA 1
ATOM 909 C C . ILE A 1 114 ? -1.216 -7.018 -2.187 1.00 96.56 114 ILE A C 1
ATOM 911 O O . ILE A 1 114 ? -1.817 -7.051 -1.113 1.00 96.56 114 ILE A O 1
ATOM 915 N N . ILE A 1 115 ? 0.104 -7.110 -2.277 1.00 94.50 115 ILE A N 1
ATOM 916 C CA . ILE A 1 115 ? 1.028 -7.268 -1.160 1.00 94.50 115 ILE A CA 1
ATOM 917 C C . ILE A 1 115 ? 1.676 -5.914 -0.873 1.00 94.50 115 ILE A C 1
ATOM 919 O O . ILE A 1 115 ? 2.277 -5.312 -1.765 1.00 94.50 115 ILE A O 1
ATOM 923 N N . MET A 1 116 ? 1.553 -5.449 0.371 1.00 93.06 116 MET A N 1
ATOM 924 C CA . MET A 1 116 ? 2.107 -4.174 0.845 1.00 93.06 116 MET A CA 1
ATOM 925 C C . MET A 1 116 ? 2.733 -4.309 2.242 1.00 93.06 116 MET A C 1
ATOM 927 O O . MET A 1 116 ? 2.486 -5.290 2.954 1.00 93.06 116 MET A O 1
ATOM 931 N N . ASP A 1 117 ? 3.563 -3.335 2.616 1.00 90.31 117 ASP A N 1
ATOM 932 C CA . ASP A 1 117 ? 4.247 -3.282 3.910 1.00 90.31 117 ASP A CA 1
ATOM 933 C C . ASP A 1 117 ? 3.298 -2.836 5.048 1.00 90.31 117 ASP A C 1
ATOM 935 O O . ASP A 1 117 ? 2.083 -2.939 4.949 1.00 90.31 117 ASP A O 1
ATOM 939 N N . ASN A 1 118 ? 3.820 -2.391 6.195 1.00 90.31 118 ASN A N 1
ATOM 940 C CA . ASN A 1 118 ? 2.988 -1.995 7.339 1.00 90.31 118 ASN A CA 1
ATOM 941 C C . ASN A 1 118 ? 2.916 -0.480 7.556 1.00 90.31 118 ASN A C 1
ATOM 943 O O . ASN A 1 118 ? 2.591 -0.054 8.675 1.00 90.31 118 ASN A O 1
ATOM 947 N N . ALA A 1 119 ? 3.200 0.332 6.534 1.00 89.31 119 ALA A N 1
ATOM 948 C CA . ALA A 1 119 ? 3.210 1.778 6.675 1.00 89.31 119 ALA A CA 1
ATOM 949 C C . ALA A 1 119 ? 1.870 2.308 7.216 1.00 89.31 119 ALA A C 1
ATOM 951 O O . ALA A 1 119 ? 0.772 1.908 6.818 1.00 89.31 119 ALA A O 1
ATOM 952 N N . SER A 1 120 ? 1.941 3.234 8.176 1.00 90.81 120 SER A N 1
ATOM 953 C CA . SER A 1 120 ? 0.761 3.665 8.937 1.00 90.81 120 SER A CA 1
ATOM 954 C C . SER A 1 120 ? -0.313 4.325 8.067 1.00 90.81 120 SER A C 1
ATOM 956 O O . SER A 1 120 ? -1.502 4.158 8.340 1.00 90.81 120 SER A O 1
ATOM 958 N N . TYR A 1 121 ? 0.077 5.025 6.995 1.00 91.44 121 TYR A N 1
ATOM 959 C CA . TYR A 1 121 ? -0.864 5.640 6.054 1.00 91.44 121 TYR A CA 1
ATOM 960 C C . TYR A 1 121 ? -1.623 4.622 5.194 1.00 91.44 121 TYR A C 1
ATOM 962 O O . TYR A 1 121 ? -2.672 4.973 4.661 1.00 91.44 121 TYR A O 1
ATOM 970 N N . GLN A 1 122 ? -1.162 3.374 5.081 1.00 93.38 122 GLN A N 1
ATOM 971 C CA . GLN A 1 122 ? -1.884 2.313 4.366 1.00 93.38 122 GLN A CA 1
ATOM 972 C C . GLN A 1 122 ? -3.034 1.739 5.204 1.00 93.38 122 GLN A C 1
ATOM 974 O O . GLN A 1 122 ? -3.981 1.168 4.672 1.00 93.38 122 GLN A O 1
ATOM 979 N N . LYS A 1 123 ? -2.979 1.923 6.529 1.00 93.50 123 LYS A N 1
ATOM 980 C CA . LYS A 1 123 ? -3.952 1.395 7.499 1.00 93.50 123 LYS A CA 1
ATOM 981 C C . LYS A 1 123 ? -4.992 2.428 7.938 1.00 93.50 123 LYS A C 1
ATOM 983 O O . LYS A 1 123 ? -5.640 2.250 8.970 1.00 93.50 123 LYS A O 1
ATOM 988 N N . GLY A 1 124 ? -5.133 3.525 7.192 1.00 93.56 124 GLY A N 1
ATOM 989 C CA . GLY A 1 124 ? -6.155 4.526 7.478 1.00 93.56 124 GLY A CA 1
ATOM 990 C C . GLY A 1 124 ? -7.557 3.927 7.366 1.00 93.56 124 GLY A C 1
ATOM 991 O O . GLY A 1 124 ? -7.845 3.121 6.481 1.00 93.56 124 GLY A O 1
ATOM 992 N N . VAL A 1 125 ? -8.396 4.287 8.330 1.00 93.88 125 VAL A N 1
ATOM 993 C CA . VAL A 1 125 ? -9.792 3.857 8.456 1.00 93.88 125 VAL A CA 1
ATOM 994 C C . VAL A 1 125 ? -10.717 5.004 8.036 1.00 93.88 125 VAL A C 1
ATOM 996 O O . VAL A 1 125 ? -10.277 6.160 8.081 1.00 93.88 125 VAL A O 1
ATOM 999 N N . PRO A 1 126 ? -11.986 4.719 7.683 1.00 92.25 126 PRO A N 1
ATOM 1000 C CA . PRO A 1 126 ? -12.961 5.739 7.304 1.00 92.25 126 PRO A CA 1
ATOM 1001 C C . PRO A 1 126 ? -12.999 6.931 8.269 1.00 92.25 126 PRO A C 1
ATOM 1003 O O . PRO A 1 126 ? -12.826 6.776 9.481 1.00 92.25 126 PRO A O 1
ATOM 1006 N N . HIS A 1 127 ? -13.216 8.137 7.740 1.00 89.12 127 HIS A N 1
ATOM 1007 C CA . HIS A 1 127 ? -13.110 9.386 8.506 1.00 89.12 127 HIS A CA 1
ATOM 1008 C C . HIS A 1 127 ? -14.039 9.447 9.734 1.00 89.12 127 HIS A C 1
ATOM 1010 O O . HIS A 1 127 ? -13.674 10.034 10.758 1.00 89.12 127 HIS A O 1
ATOM 1016 N N . ASP A 1 128 ? -15.219 8.849 9.614 1.00 89.44 128 ASP A N 1
ATOM 1017 C CA . ASP A 1 128 ? -16.260 8.711 10.632 1.00 89.44 128 ASP A CA 1
ATOM 1018 C C . ASP A 1 128 ? -15.963 7.622 11.677 1.00 89.44 128 ASP A C 1
ATOM 1020 O O . ASP A 1 128 ? -16.707 7.478 12.647 1.00 89.44 128 ASP A O 1
ATOM 1024 N N . THR A 1 129 ? -14.848 6.898 11.544 1.00 91.19 129 THR A N 1
ATOM 1025 C CA . THR A 1 129 ? -14.400 5.946 12.563 1.00 91.19 129 THR A CA 1
ATOM 1026 C C . THR A 1 129 ? -14.059 6.688 13.862 1.00 91.19 129 THR A C 1
ATOM 1028 O O . THR A 1 129 ? -13.253 7.630 13.833 1.00 91.19 129 THR A O 1
ATOM 1031 N N . PRO A 1 130 ? -14.591 6.254 15.022 1.00 90.44 130 PRO A N 1
ATOM 1032 C CA . PRO A 1 130 ? -14.321 6.895 16.304 1.00 90.44 130 PRO A CA 1
ATOM 1033 C C . PRO A 1 130 ? -12.826 7.003 16.630 1.00 90.44 130 PRO A C 1
ATOM 1035 O O . PRO A 1 130 ? -12.071 6.036 16.506 1.00 90.44 130 PRO A O 1
ATOM 1038 N N . LYS A 1 131 ? -12.395 8.175 17.115 1.00 89.38 131 LYS A N 1
ATOM 1039 C CA . LYS A 1 131 ? -10.990 8.448 17.473 1.00 89.38 131 LYS A CA 1
ATOM 1040 C C . LYS A 1 131 ? -10.838 8.695 18.968 1.00 89.38 131 LYS A C 1
ATOM 1042 O O . LYS A 1 131 ? -11.700 9.289 19.612 1.00 89.38 131 LYS A O 1
ATOM 1047 N N . GLY A 1 132 ? -9.667 8.354 19.506 1.00 86.25 132 GLY A N 1
ATOM 1048 C CA . GLY A 1 132 ? -9.341 8.552 20.923 1.00 86.25 132 GLY A CA 1
ATOM 1049 C C . GLY A 1 132 ? -9.340 10.018 21.373 1.00 86.25 132 GLY A C 1
ATOM 1050 O O . GLY A 1 132 ? -9.295 10.291 22.570 1.00 86.25 132 GLY A O 1
ATOM 1051 N N . THR A 1 133 ? -9.428 10.963 20.436 1.00 88.56 133 THR A N 1
ATOM 1052 C CA . THR A 1 133 ? -9.531 12.408 20.677 1.00 88.56 133 THR A CA 1
ATOM 1053 C C . THR A 1 133 ? -10.970 12.936 20.717 1.00 88.56 133 THR A C 1
ATOM 1055 O O . THR A 1 133 ? -11.177 14.054 21.177 1.00 88.56 133 THR A O 1
ATOM 1058 N N . TRP A 1 134 ? -11.968 12.170 20.261 1.00 88.88 134 TRP A N 1
ATOM 1059 C CA . TRP A 1 134 ? -13.386 12.590 20.225 1.00 88.88 134 TRP A CA 1
ATOM 1060 C C . TRP A 1 134 ? -13.959 12.781 21.623 1.00 88.88 134 TRP A C 1
ATOM 1062 O O . TRP A 1 134 ? -13.379 12.250 22.550 1.00 88.88 134 TRP A O 1
ATOM 1072 N N . LYS A 1 135 ? -15.076 13.477 21.867 1.00 86.94 135 LYS A N 1
ATOM 1073 C CA . LYS A 1 135 ? -15.582 13.611 23.253 1.00 86.94 135 LYS A CA 1
ATOM 1074 C C . LYS A 1 135 ? -16.229 12.306 23.728 1.00 86.94 135 LYS A C 1
ATOM 1076 O O . LYS A 1 135 ? -16.546 11.433 22.933 1.00 86.94 135 LYS A O 1
ATOM 1081 N N . LYS A 1 136 ? -16.400 12.125 25.050 1.00 83.69 136 LYS A N 1
ATOM 1082 C CA . LYS A 1 136 ? -17.009 10.894 25.618 1.00 83.69 136 LYS A CA 1
ATOM 1083 C C . LYS A 1 136 ? -18.402 10.637 25.027 1.00 83.69 136 LYS A C 1
ATOM 1085 O O . LYS A 1 136 ? -18.717 9.498 24.715 1.00 83.69 136 LYS A O 1
ATOM 1090 N N . GLN A 1 137 ? -19.188 11.700 24.864 1.00 82.75 137 GLN A N 1
ATOM 1091 C CA . GLN A 1 137 ? -20.527 11.653 24.275 1.00 82.75 137 GLN A CA 1
ATOM 1092 C C . GLN A 1 137 ? -20.522 11.207 22.802 1.00 82.75 137 GLN A C 1
ATOM 1094 O O . GLN A 1 137 ? -21.483 10.600 22.368 1.00 82.75 137 GLN A O 1
ATOM 1099 N N . ASP A 1 138 ? -19.433 11.454 22.065 1.00 83.75 138 ASP A N 1
ATOM 1100 C CA . ASP A 1 138 ? -19.322 11.110 20.641 1.00 83.75 138 ASP A CA 1
ATOM 1101 C C . ASP A 1 138 ? -18.814 9.665 20.436 1.00 83.75 138 ASP A C 1
ATOM 1103 O O . ASP A 1 138 ? -18.836 9.147 19.326 1.00 83.75 138 ASP A O 1
ATOM 1107 N N . LEU A 1 139 ? -18.319 9.006 21.495 1.00 82.44 139 LEU A N 1
ATOM 1108 C CA . LEU A 1 139 ? -17.878 7.603 21.465 1.00 82.44 139 LEU A CA 1
ATOM 1109 C C . LEU A 1 139 ? -19.019 6.608 21.749 1.00 82.44 139 LEU A C 1
ATOM 1111 O O . LEU A 1 139 ? -18.800 5.400 21.674 1.00 82.44 139 LEU A O 1
ATOM 1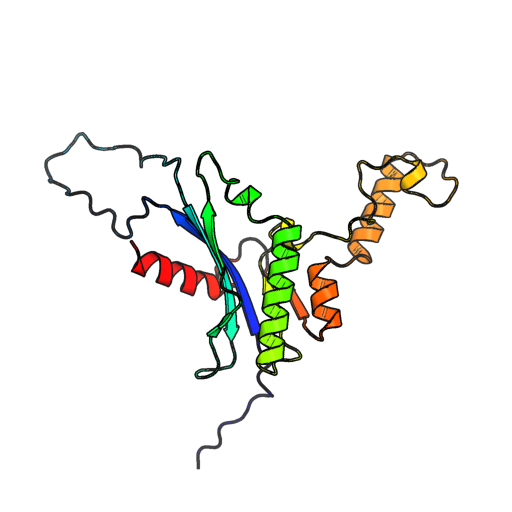115 N N . LEU A 1 140 ? -20.206 7.088 22.128 1.00 72.19 140 LEU A N 1
ATOM 1116 C CA . LEU A 1 140 ? -21.344 6.269 22.548 1.00 72.19 140 LEU A CA 1
ATOM 1117 C C . LEU A 1 140 ? -22.636 6.767 21.907 1.00 72.19 140 LEU A C 1
ATOM 1119 O O . LEU A 1 140 ? -22.864 7.966 21.830 1.00 72.19 140 LEU A O 1
ATOM 1123 N N . ALA A 1 141 ? -23.529 5.842 21.557 1.00 58.81 141 ALA A N 1
ATOM 1124 C CA . ALA A 1 141 ? -24.890 6.186 21.154 1.00 58.81 141 ALA A CA 1
ATOM 1125 C C . ALA A 1 141 ? -25.827 6.481 22.349 1.00 58.81 141 ALA A C 1
ATOM 1127 O O . ALA A 1 141 ? -26.836 7.149 22.156 1.00 58.81 141 ALA A O 1
ATOM 1128 N N . ALA A 1 142 ? -25.524 6.036 23.581 1.00 48.00 142 ALA A N 1
ATOM 1129 C CA . ALA A 1 142 ? -26.304 6.384 24.780 1.00 48.00 142 ALA A CA 1
ATOM 1130 C C . ALA A 1 142 ? -25.590 6.034 26.108 1.00 48.00 142 ALA A C 1
ATOM 1132 O O . ALA A 1 142 ? -24.838 5.066 26.191 1.00 48.00 142 ALA A O 1
ATOM 1133 N N . SER A 1 143 ? -25.847 6.858 27.133 1.00 56.22 143 SER A N 1
ATOM 1134 C CA . SER A 1 143 ? -25.610 6.711 28.587 1.00 56.22 143 SER A CA 1
ATOM 1135 C C . SER A 1 143 ? -24.724 5.551 29.092 1.00 56.22 143 SER A C 1
ATOM 1137 O O . SER A 1 143 ? -25.219 4.487 29.461 1.00 56.22 143 SER A O 1
ATOM 1139 N N . SER A 1 144 ? -23.421 5.796 29.261 1.00 67.44 144 SER A N 1
ATOM 1140 C CA . SER A 1 144 ? -22.560 4.954 30.109 1.00 67.44 144 SER 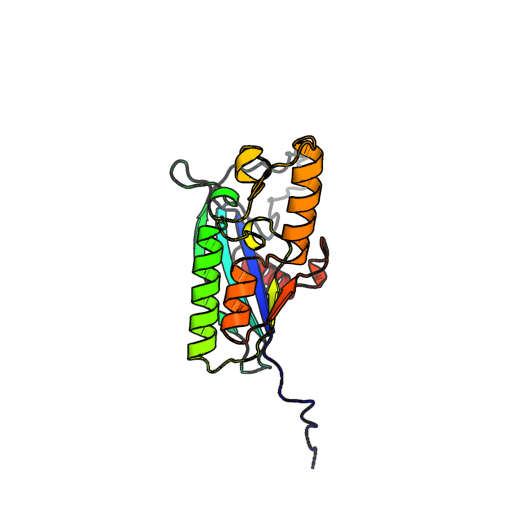A CA 1
ATOM 1141 C C . SER A 1 144 ? -21.967 5.763 31.265 1.00 67.44 144 SER A C 1
ATOM 1143 O O . SER A 1 144 ? -21.346 6.815 31.055 1.00 67.44 144 SER A O 1
ATOM 1145 N N . ASN A 1 145 ? -22.104 5.239 32.488 1.00 79.00 145 ASN A N 1
ATOM 1146 C CA . ASN A 1 145 ? -21.436 5.764 33.686 1.00 79.00 145 ASN A CA 1
ATOM 1147 C C . ASN A 1 145 ? -19.930 5.441 33.721 1.00 79.00 145 ASN A C 1
ATOM 1149 O O . ASN A 1 145 ? -19.228 5.897 34.617 1.00 79.00 145 ASN A O 1
ATOM 1153 N N . GLU A 1 146 ? -19.403 4.704 32.740 1.00 84.69 146 GLU A N 1
ATOM 1154 C CA . GLU A 1 146 ? -17.989 4.326 32.698 1.00 84.69 146 GLU A CA 1
ATOM 1155 C C . GLU A 1 146 ? -17.060 5.519 32.426 1.00 84.69 146 GLU A C 1
ATOM 1157 O O . GLU A 1 146 ? -17.424 6.511 31.781 1.00 84.69 146 GLU A O 1
ATOM 1162 N N . TYR A 1 147 ? -15.809 5.411 32.881 1.00 87.56 147 TYR A N 1
ATOM 1163 C CA . TYR A 1 147 ? -14.768 6.368 32.525 1.00 87.56 147 TYR A CA 1
ATOM 1164 C C . TYR A 1 147 ? -14.498 6.348 31.019 1.00 87.56 147 TYR A C 1
ATOM 1166 O O . TYR A 1 147 ? -14.549 5.310 30.356 1.00 87.56 147 TYR A O 1
ATOM 1174 N N . ARG A 1 148 ? -14.141 7.514 30.477 1.00 87.62 148 ARG A N 1
ATOM 1175 C CA . ARG A 1 148 ? -13.818 7.686 29.057 1.00 87.62 148 ARG A CA 1
ATOM 1176 C C . ARG A 1 148 ? -12.753 6.698 28.564 1.00 87.62 148 ARG A C 1
ATOM 1178 O O . ARG A 1 148 ? -12.867 6.211 27.446 1.00 87.62 148 ARG A O 1
ATOM 1185 N N . SER A 1 149 ? -11.735 6.420 29.377 1.00 89.06 149 SER A N 1
ATOM 1186 C CA . SER A 1 149 ? -10.660 5.477 29.046 1.00 89.06 149 SER A CA 1
ATOM 1187 C C . SER A 1 149 ? -11.185 4.059 28.818 1.00 89.06 149 SER A C 1
ATOM 1189 O O . SER A 1 149 ? -10.809 3.430 27.837 1.00 89.06 149 SER A O 1
ATOM 1191 N N . VAL A 1 150 ? -12.101 3.583 29.668 1.00 90.25 150 VAL A N 1
ATOM 1192 C CA . VAL A 1 150 ? -12.732 2.258 29.545 1.00 90.25 150 VAL A CA 1
ATOM 1193 C C . VAL A 1 150 ? -13.568 2.173 28.271 1.00 90.25 150 VAL A C 1
ATOM 1195 O O . VAL A 1 150 ? -13.444 1.212 27.511 1.00 90.25 150 VAL A O 1
ATOM 1198 N N . ILE A 1 151 ? -14.367 3.208 28.002 1.00 89.00 151 ILE A N 1
ATOM 1199 C CA . ILE A 1 151 ? -15.164 3.311 26.773 1.00 89.00 151 ILE A CA 1
ATOM 1200 C C . ILE A 1 151 ? -14.247 3.277 25.551 1.00 89.00 151 ILE A C 1
ATOM 1202 O O . ILE A 1 151 ? -14.479 2.496 24.632 1.00 89.00 151 ILE A O 1
ATOM 1206 N N . TRP A 1 152 ? -13.179 4.079 25.554 1.00 91.12 152 TRP A N 1
ATOM 1207 C CA . TRP A 1 152 ? -12.228 4.111 24.450 1.00 91.12 152 TRP A CA 1
ATOM 1208 C C . TRP A 1 152 ? -11.563 2.753 24.222 1.00 91.12 152 TRP A C 1
ATOM 1210 O O . TRP A 1 152 ? -11.478 2.331 23.076 1.00 91.12 152 TRP A O 1
ATOM 1220 N N . SER A 1 153 ? -11.161 2.029 25.269 1.00 90.88 153 SER A N 1
ATOM 1221 C CA . SER A 1 153 ? -10.584 0.687 25.115 1.00 90.88 153 SER A CA 1
ATOM 1222 C C . SER A 1 153 ? -11.548 -0.285 24.426 1.00 90.88 153 SER A C 1
ATOM 1224 O O . SER A 1 153 ? -11.135 -1.025 23.532 1.00 90.88 153 SER A O 1
ATOM 1226 N N . LYS A 1 154 ? -12.840 -0.258 24.784 1.00 91.25 154 LYS A N 1
ATOM 1227 C CA . LYS A 1 154 ? -13.873 -1.089 24.138 1.00 91.25 154 LYS A CA 1
ATOM 1228 C C . LYS A 1 154 ? -14.101 -0.683 22.681 1.00 91.25 154 LYS A C 1
ATOM 1230 O O . LYS A 1 154 ? -14.110 -1.542 21.804 1.00 91.25 154 LYS A O 1
ATOM 1235 N N . VAL A 1 155 ? -14.235 0.618 22.418 1.00 91.00 155 VAL A N 1
ATOM 1236 C CA . VAL A 1 155 ? -14.406 1.160 21.061 1.00 91.00 155 VAL A CA 1
ATOM 1237 C C . VAL A 1 155 ? -13.195 0.825 20.195 1.00 91.00 155 VAL A C 1
ATOM 1239 O O . VAL A 1 155 ? -13.354 0.342 19.081 1.00 91.00 155 VAL A O 1
ATOM 1242 N N . GLN A 1 156 ? -11.980 1.001 20.710 1.00 91.62 156 GLN A N 1
ATOM 1243 C CA . GLN A 1 156 ? -10.750 0.680 19.997 1.00 91.62 156 GLN A CA 1
ATOM 1244 C C . GLN A 1 156 ? -10.658 -0.815 19.669 1.00 91.62 156 GLN A C 1
ATOM 1246 O O . GLN A 1 156 ? -10.257 -1.164 18.559 1.00 91.62 156 GLN A O 1
ATOM 1251 N N . ALA A 1 157 ? -11.035 -1.699 20.598 1.00 92.06 157 ALA A N 1
ATOM 1252 C CA . ALA A 1 157 ? -11.091 -3.137 20.341 1.00 92.06 157 ALA A CA 1
ATOM 1253 C C . ALA A 1 157 ? -12.118 -3.473 19.248 1.00 92.06 157 ALA A C 1
ATOM 1255 O O . ALA A 1 157 ? -11.796 -4.209 18.317 1.00 92.06 157 ALA A O 1
ATOM 1256 N N . HIS A 1 158 ? -13.311 -2.873 19.312 1.00 91.56 158 HIS A N 1
ATOM 1257 C CA . HIS A 1 158 ? -14.344 -3.049 18.295 1.00 91.56 158 HIS A CA 1
ATOM 1258 C C . HIS A 1 158 ? -13.880 -2.560 16.916 1.00 91.56 158 HIS A C 1
ATOM 1260 O O . HIS A 1 158 ? -14.010 -3.295 15.941 1.00 91.56 158 HIS A O 1
ATOM 1266 N N . VAL A 1 159 ? -13.276 -1.369 16.837 1.00 91.44 159 VAL A N 1
ATOM 1267 C CA . VAL A 1 159 ? -12.720 -0.815 15.593 1.00 91.44 159 VAL A CA 1
ATOM 1268 C C . VAL A 1 159 ? -11.670 -1.756 15.007 1.00 91.44 159 VAL A C 1
ATOM 1270 O O . VAL A 1 159 ? -11.761 -2.106 13.838 1.00 91.44 159 VAL A O 1
ATOM 1273 N N . ARG A 1 160 ? -10.721 -2.243 15.818 1.00 89.50 160 ARG A N 1
ATOM 1274 C CA . ARG A 1 160 ? -9.674 -3.177 15.360 1.00 89.50 160 ARG A CA 1
ATOM 1275 C C . ARG A 1 160 ? -10.223 -4.485 14.788 1.00 89.50 160 ARG A C 1
ATOM 1277 O O . ARG A 1 160 ? -9.567 -5.085 13.946 1.00 89.50 160 ARG A O 1
ATOM 1284 N N . GLN A 1 161 ? -11.371 -4.945 15.278 1.00 91.31 161 GLN A N 1
ATOM 1285 C CA . GLN A 1 161 ? -11.971 -6.217 14.871 1.00 91.31 161 GLN A CA 1
ATOM 1286 C C . GLN A 1 161 ? -12.948 -6.079 13.699 1.00 91.31 161 GLN A C 1
ATOM 1288 O O . GLN A 1 161 ? -13.106 -7.028 12.938 1.00 91.31 161 GLN A O 1
ATOM 1293 N N . ASN A 1 162 ? -13.616 -4.929 13.563 1.00 93.06 162 ASN A N 1
ATOM 1294 C CA . ASN A 1 162 ? -14.777 -4.788 12.677 1.00 93.06 162 ASN A CA 1
ATOM 1295 C C . ASN A 1 162 ? -14.599 -3.730 11.583 1.00 93.06 162 ASN A C 1
ATOM 1297 O O . ASN A 1 162 ? -15.341 -3.745 10.604 1.00 93.06 162 ASN A O 1
ATOM 1301 N N . VAL A 1 163 ? -13.633 -2.817 11.721 1.00 94.00 163 VAL A N 1
ATOM 1302 C CA . VAL A 1 163 ? -13.389 -1.758 10.738 1.00 94.00 163 VAL A CA 1
ATOM 1303 C C . VAL A 1 163 ? -12.159 -2.113 9.921 1.00 94.00 163 VAL A C 1
ATOM 1305 O O . VAL A 1 163 ? -11.041 -2.177 10.432 1.00 94.00 163 VAL A O 1
ATOM 1308 N N . LEU A 1 164 ? -12.374 -2.339 8.629 1.00 94.88 164 LEU A N 1
ATOM 1309 C CA . LEU A 1 164 ? -11.287 -2.543 7.683 1.00 94.88 164 LEU A CA 1
ATOM 1310 C C . LEU A 1 164 ? -10.619 -1.203 7.346 1.00 94.88 164 LEU A C 1
ATOM 1312 O O . LEU A 1 164 ? -11.310 -0.181 7.273 1.00 94.88 164 LEU A O 1
ATOM 1316 N N . PRO A 1 165 ? -9.304 -1.196 7.070 1.00 96.38 165 PRO A N 1
ATOM 1317 C CA . PRO A 1 165 ? -8.679 -0.068 6.397 1.00 96.38 165 PRO A CA 1
ATOM 1318 C C . PRO A 1 165 ? -9.403 0.258 5.085 1.00 96.38 165 PRO A C 1
ATOM 1320 O O . PRO A 1 165 ? -9.848 -0.647 4.374 1.00 96.38 165 PRO A O 1
ATOM 1323 N N . GLU A 1 166 ? -9.489 1.543 4.743 1.00 97.06 166 GLU A N 1
ATOM 1324 C CA . GLU A 1 166 ? -10.256 2.032 3.590 1.00 97.06 166 GLU A CA 1
ATOM 1325 C C . GLU A 1 166 ? -9.815 1.350 2.287 1.00 97.06 166 GLU A C 1
ATOM 1327 O O . GLU A 1 166 ? -10.632 0.804 1.548 1.00 97.06 166 GLU A O 1
ATOM 1332 N N . VAL A 1 167 ? -8.504 1.260 2.068 1.00 97.12 167 VAL A N 1
ATOM 1333 C CA . VAL A 1 167 ? -7.915 0.604 0.891 1.00 97.12 167 VAL A CA 1
ATOM 1334 C C . VAL A 1 167 ? -8.208 -0.898 0.822 1.00 97.12 167 VAL A C 1
ATOM 1336 O O . VAL A 1 167 ? -8.385 -1.435 -0.269 1.00 97.12 167 VAL A O 1
ATOM 1339 N N . VAL A 1 168 ? -8.317 -1.578 1.969 1.00 97.56 168 VAL A N 1
ATOM 1340 C CA . VAL A 1 168 ? -8.662 -3.008 2.038 1.00 97.56 168 VAL A CA 1
ATOM 1341 C C . VAL A 1 168 ? -10.128 -3.204 1.665 1.00 97.56 168 VAL A C 1
ATOM 1343 O O . VAL A 1 168 ? -10.457 -4.108 0.897 1.00 97.56 168 VAL A O 1
ATOM 1346 N N . ALA A 1 169 ? -11.014 -2.340 2.169 1.00 97.25 169 ALA A N 1
ATOM 1347 C CA . ALA A 1 169 ? -12.425 -2.356 1.801 1.00 97.25 169 ALA A CA 1
ATOM 1348 C C . ALA A 1 169 ? -12.619 -2.072 0.300 1.00 97.25 169 ALA A C 1
ATOM 1350 O O . ALA A 1 169 ? -13.367 -2.790 -0.366 1.00 97.25 169 ALA A O 1
ATOM 1351 N N . MET A 1 170 ? -11.897 -1.087 -0.248 1.00 97.44 170 MET A N 1
ATOM 1352 C CA . MET A 1 170 ? -11.908 -0.767 -1.680 1.00 97.44 170 MET A CA 1
ATOM 1353 C C . MET A 1 170 ? -11.437 -1.939 -2.548 1.00 97.44 170 MET A C 1
ATOM 1355 O O . MET A 1 170 ? -12.088 -2.258 -3.543 1.00 97.44 170 MET A O 1
ATOM 1359 N N . ALA A 1 171 ? -10.336 -2.594 -2.168 1.00 97.62 171 ALA A N 1
ATOM 1360 C CA . ALA A 1 171 ? -9.815 -3.764 -2.869 1.00 97.62 171 ALA A CA 1
ATOM 1361 C C . ALA A 1 171 ? -10.822 -4.920 -2.857 1.00 97.62 171 ALA A C 1
ATOM 1363 O O . ALA A 1 171 ? -11.177 -5.447 -3.913 1.00 97.62 171 ALA A O 1
ATOM 1364 N N . ARG A 1 172 ? -11.377 -5.245 -1.682 1.00 96.94 172 ARG A N 1
ATOM 1365 C CA . ARG A 1 172 ? -12.379 -6.310 -1.537 1.00 96.94 172 ARG A CA 1
ATOM 1366 C C . ARG A 1 172 ? -13.621 -6.051 -2.390 1.00 96.94 172 ARG A C 1
ATOM 1368 O O . ARG A 1 172 ? -14.113 -6.975 -3.031 1.00 96.94 172 ARG A O 1
ATOM 1375 N N . ALA A 1 173 ? -14.103 -4.808 -2.444 1.00 97.00 173 ALA A N 1
ATOM 1376 C CA . ALA A 1 173 ? -15.251 -4.427 -3.272 1.00 97.00 173 ALA A CA 1
ATOM 1377 C C . ALA A 1 173 ? -15.019 -4.654 -4.779 1.00 97.00 173 ALA A C 1
ATOM 1379 O O . ALA A 1 173 ? -15.978 -4.765 -5.539 1.00 97.00 173 ALA A O 1
ATOM 1380 N N . AR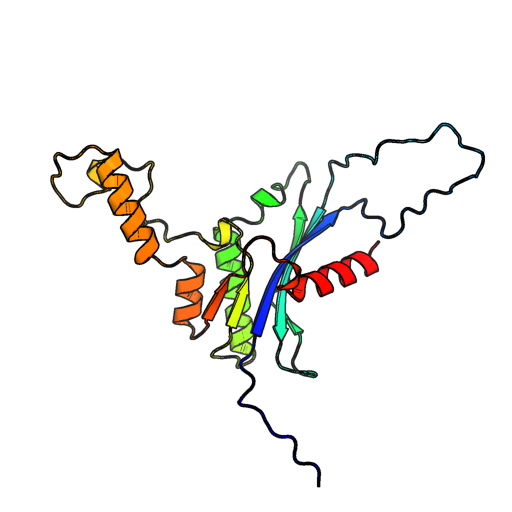G A 1 174 ? -13.756 -4.742 -5.210 1.00 96.19 174 ARG A N 1
ATOM 1381 C CA . ARG A 1 174 ? -13.341 -4.991 -6.596 1.00 96.19 174 ARG A CA 1
ATOM 1382 C C . ARG A 1 174 ? -12.798 -6.408 -6.816 1.00 96.19 174 ARG A C 1
ATOM 1384 O O . ARG A 1 174 ? -12.145 -6.657 -7.822 1.00 96.19 174 ARG A O 1
ATOM 1391 N N . ASN A 1 175 ? -13.083 -7.338 -5.900 1.00 95.62 175 ASN A N 1
ATOM 1392 C CA . ASN A 1 175 ? -12.590 -8.717 -5.939 1.00 95.62 175 ASN A CA 1
ATOM 1393 C C . ASN A 1 175 ? -11.049 -8.813 -5.945 1.00 95.62 175 ASN A C 1
ATOM 1395 O O . ASN A 1 175 ? -10.472 -9.669 -6.612 1.00 95.62 175 ASN A O 1
ATOM 1399 N N . PHE A 1 176 ? -10.383 -7.924 -5.207 1.00 96.62 176 PHE A N 1
ATOM 1400 C CA . PHE A 1 176 ? -8.959 -8.016 -4.892 1.00 96.62 176 PHE A CA 1
ATOM 1401 C C . PHE A 1 176 ? -8.761 -8.335 -3.410 1.00 96.62 176 PHE A C 1
ATOM 1403 O O . PHE A 1 176 ? -9.572 -7.966 -2.556 1.00 96.62 176 PHE A O 1
ATOM 1410 N N . GLU A 1 177 ? -7.659 -9.005 -3.099 1.00 97.06 177 GLU A N 1
ATOM 1411 C CA . GLU A 1 177 ? -7.228 -9.256 -1.726 1.00 97.06 177 GLU A CA 1
ATOM 1412 C C . GLU A 1 177 ? -6.039 -8.364 -1.387 1.00 97.06 177 GLU A C 1
ATOM 1414 O O . GLU A 1 177 ? -5.165 -8.169 -2.224 1.00 97.06 177 GLU A O 1
ATOM 1419 N N . VAL A 1 178 ? -5.992 -7.837 -0.165 1.00 97.06 178 VAL A N 1
ATOM 1420 C CA . VAL A 1 178 ? -4.821 -7.123 0.357 1.00 97.06 178 VAL A CA 1
ATOM 1421 C C . VAL A 1 178 ? -4.184 -7.974 1.443 1.00 97.06 178 VAL A C 1
ATOM 1423 O O . VAL A 1 178 ? -4.867 -8.377 2.385 1.00 97.06 178 VAL A O 1
ATOM 1426 N N . VAL A 1 179 ? -2.880 -8.207 1.320 1.00 95.00 179 VAL A N 1
ATOM 1427 C CA . VAL A 1 179 ? -2.072 -8.947 2.291 1.00 95.00 179 VAL A CA 1
ATOM 1428 C C . VAL A 1 179 ? -0.931 -8.058 2.767 1.00 95.00 179 VAL A C 1
ATOM 1430 O O . VAL A 1 179 ? -0.237 -7.427 1.972 1.00 95.00 179 VAL A O 1
ATOM 1433 N N . TYR A 1 180 ? -0.740 -8.021 4.081 1.00 92.75 180 TYR A N 1
ATOM 1434 C CA . TYR A 1 180 ? 0.360 -7.305 4.713 1.00 92.75 180 TYR A CA 1
ATOM 1435 C C . TYR A 1 180 ? 1.530 -8.253 4.946 1.00 92.75 180 TYR A C 1
ATOM 1437 O O . TYR A 1 180 ? 1.337 -9.353 5.471 1.00 92.75 180 TYR A O 1
ATOM 1445 N N . THR A 1 181 ? 2.743 -7.830 4.599 1.00 89.56 181 THR A N 1
ATOM 1446 C CA . THR A 1 181 ? 3.945 -8.595 4.947 1.00 89.56 181 THR A CA 1
ATOM 1447 C C . THR A 1 181 ? 4.200 -8.571 6.458 1.00 89.56 181 THR A C 1
ATOM 1449 O O . THR A 1 181 ? 3.733 -7.669 7.162 1.00 89.56 181 THR A O 1
ATOM 1452 N N . PRO A 1 182 ? 4.925 -9.554 7.014 1.00 86.12 182 PRO A N 1
ATOM 1453 C CA . PRO A 1 182 ? 5.442 -9.453 8.372 1.00 86.12 182 PRO A CA 1
ATOM 1454 C C . PRO A 1 182 ? 6.310 -8.190 8.548 1.00 86.12 182 PRO A C 1
ATOM 1456 O O . PRO A 1 182 ? 7.119 -7.877 7.672 1.00 86.12 182 PRO A O 1
ATOM 1459 N N . PRO A 1 183 ? 6.183 -7.450 9.666 1.00 82.00 183 PRO A N 1
ATOM 1460 C CA . PRO A 1 183 ? 7.012 -6.274 9.913 1.00 82.00 183 PRO A CA 1
ATOM 1461 C C . PRO A 1 183 ? 8.507 -6.615 9.901 1.00 82.00 183 PRO A C 1
ATOM 1463 O O . PRO A 1 183 ? 8.902 -7.624 10.476 1.00 82.00 183 PRO A O 1
ATOM 1466 N N . TYR A 1 184 ? 9.331 -5.734 9.325 1.00 75.69 184 TYR A N 1
ATOM 1467 C CA . TYR A 1 184 ? 10.800 -5.851 9.280 1.00 75.69 184 TYR A CA 1
ATOM 1468 C C . TYR A 1 184 ? 11.357 -7.008 8.431 1.00 75.69 184 TYR A C 1
ATOM 1470 O O . TYR A 1 184 ? 12.522 -7.367 8.587 1.00 75.69 184 TYR A O 1
ATOM 1478 N N . HIS A 1 185 ? 10.557 -7.544 7.509 1.00 76.44 185 HIS A N 1
ATOM 1479 C CA . HIS A 1 185 ? 10.955 -8.594 6.570 1.00 76.44 185 HIS A CA 1
ATOM 1480 C C . HIS A 1 185 ? 10.910 -8.099 5.115 1.00 76.44 185 HIS A C 1
ATOM 1482 O O . HIS A 1 185 ? 10.091 -8.547 4.312 1.00 76.44 185 HIS A O 1
ATOM 1488 N N . SER A 1 186 ? 11.778 -7.137 4.779 1.00 71.19 186 SER A N 1
ATOM 1489 C CA . SER A 1 186 ? 11.900 -6.591 3.412 1.00 71.19 186 SER A CA 1
ATOM 1490 C C . SER A 1 186 ? 12.331 -7.645 2.382 1.00 71.19 186 SER A C 1
ATOM 1492 O O . SER A 1 186 ? 12.053 -7.506 1.197 1.00 71.19 186 SER A O 1
ATOM 1494 N N . ASP A 1 187 ? 12.964 -8.734 2.824 1.00 75.31 187 ASP A N 1
ATOM 1495 C CA . ASP A 1 187 ? 13.302 -9.905 2.008 1.00 75.31 187 ASP A CA 1
ATOM 1496 C C . ASP A 1 187 ? 12.067 -10.611 1.423 1.00 75.31 187 ASP A C 1
ATOM 1498 O O . ASP A 1 187 ? 12.159 -11.274 0.391 1.00 75.31 187 ASP A O 1
ATOM 1502 N N . LEU A 1 188 ? 10.894 -10.416 2.033 1.00 74.81 188 LEU A N 1
ATOM 1503 C CA . LEU A 1 188 ? 9.613 -10.936 1.553 1.00 74.81 188 LEU A CA 1
ATOM 1504 C C . LEU A 1 188 ? 8.903 -9.993 0.566 1.00 74.81 188 LEU A C 1
ATOM 1506 O O . LEU A 1 188 ? 7.768 -10.266 0.170 1.00 74.81 188 LEU A O 1
ATOM 1510 N N . GLN A 1 189 ? 9.544 -8.891 0.157 1.00 79.06 189 GLN A N 1
ATOM 1511 C CA . GLN A 1 189 ? 9.004 -7.923 -0.800 1.00 79.06 189 GLN A CA 1
ATOM 1512 C C . GLN A 1 189 ? 9.881 -7.855 -2.062 1.00 79.06 189 GLN A C 1
ATOM 1514 O O . GLN A 1 189 ? 10.785 -7.027 -2.140 1.00 79.06 189 GLN A O 1
ATOM 1519 N N . PRO A 1 190 ? 9.599 -8.672 -3.098 1.00 82.31 190 PRO A N 1
ATOM 1520 C CA . PRO A 1 190 ? 10.332 -8.687 -4.368 1.00 82.31 190 PRO A CA 1
ATOM 1521 C C . PRO A 1 190 ? 10.574 -7.314 -5.014 1.00 82.31 190 PRO A C 1
ATOM 1523 O O . PRO A 1 190 ? 11.587 -7.112 -5.684 1.00 82.31 190 PRO A O 1
ATOM 1526 N N . ILE A 1 191 ? 9.673 -6.353 -4.796 1.00 83.75 191 ILE A N 1
ATOM 1527 C CA . ILE A 1 191 ? 9.819 -4.980 -5.290 1.00 83.75 191 ILE A CA 1
ATOM 1528 C C . ILE A 1 191 ? 11.058 -4.259 -4.746 1.00 83.75 191 ILE A C 1
ATOM 1530 O O . ILE A 1 191 ? 11.630 -3.435 -5.457 1.00 83.75 191 ILE A O 1
ATOM 1534 N N . GLU A 1 192 ? 11.555 -4.628 -3.567 1.00 85.00 192 GLU A N 1
ATOM 1535 C CA . GLU A 1 192 ? 12.789 -4.071 -3.004 1.00 85.00 192 GLU A CA 1
ATOM 1536 C C . GLU A 1 192 ? 14.008 -4.373 -3.889 1.00 85.00 192 GLU A C 1
ATOM 1538 O O . GLU A 1 192 ? 14.879 -3.518 -4.072 1.00 85.00 192 GLU A O 1
ATOM 1543 N N . TYR A 1 193 ? 14.045 -5.543 -4.542 1.00 85.81 193 TYR A N 1
ATOM 1544 C CA . TYR A 1 193 ? 15.101 -5.878 -5.504 1.00 85.81 193 TYR A CA 1
ATOM 1545 C C . TYR A 1 193 ? 15.022 -5.016 -6.766 1.00 85.81 193 TYR A C 1
ATOM 1547 O O . TYR A 1 193 ? 16.051 -4.564 -7.271 1.00 85.81 193 TYR A O 1
ATOM 1555 N N . VAL A 1 194 ? 13.813 -4.734 -7.257 1.00 84.50 194 VAL A N 1
ATOM 1556 C CA . VAL A 1 194 ? 13.612 -3.832 -8.401 1.00 84.50 194 VAL A CA 1
ATOM 1557 C C . VAL A 1 194 ? 14.004 -2.403 -8.030 1.00 84.50 194 VAL A C 1
ATOM 1559 O O . VAL A 1 194 ? 14.723 -1.748 -8.784 1.00 84.50 194 VAL A O 1
ATOM 1562 N N . CYS A 1 195 ? 13.624 -1.935 -6.841 1.00 84.69 195 CYS A N 1
ATOM 1563 C CA . CYS A 1 195 ? 14.058 -0.652 -6.297 1.00 84.69 195 CYS A CA 1
ATOM 1564 C C . CYS A 1 195 ? 15.588 -0.562 -6.198 1.00 84.69 195 CYS A C 1
ATOM 1566 O O . CYS A 1 195 ? 16.168 0.456 -6.585 1.00 84.69 195 CYS A O 1
ATOM 1568 N N . ALA A 1 196 ? 16.255 -1.612 -5.710 1.00 84.50 196 ALA A N 1
ATOM 1569 C CA . ALA A 1 196 ? 17.712 -1.678 -5.626 1.00 84.50 196 ALA A CA 1
ATOM 1570 C C . ALA A 1 196 ? 18.374 -1.649 -7.013 1.00 84.50 196 ALA A C 1
ATOM 1572 O O . ALA A 1 196 ? 19.328 -0.897 -7.219 1.00 84.50 196 ALA A O 1
ATOM 1573 N N . TYR A 1 197 ? 17.838 -2.403 -7.978 1.00 85.25 197 TYR A N 1
ATOM 1574 C CA . TYR A 1 197 ? 18.312 -2.402 -9.362 1.00 85.25 197 TYR A CA 1
ATOM 1575 C C . TYR A 1 197 ? 18.196 -1.011 -10.003 1.00 85.25 197 TYR A C 1
ATOM 1577 O O . TYR A 1 197 ? 19.173 -0.500 -10.551 1.00 85.25 197 TYR A O 1
ATOM 1585 N N . LEU A 1 198 ? 17.036 -0.358 -9.870 1.00 82.31 198 LEU A N 1
ATOM 1586 C CA . LEU A 1 198 ? 16.802 0.995 -10.385 1.00 82.31 198 LEU A CA 1
ATOM 1587 C C . LEU A 1 198 ? 17.758 2.017 -9.763 1.00 82.31 198 LEU A C 1
ATOM 1589 O O . LEU A 1 198 ? 18.340 2.828 -10.478 1.00 82.31 198 LEU A O 1
ATOM 1593 N N . LYS A 1 199 ? 17.956 1.962 -8.441 1.00 82.31 199 LYS A N 1
ATOM 1594 C CA . LYS A 1 199 ? 18.914 2.829 -7.737 1.00 82.31 199 LYS A CA 1
ATOM 1595 C C . LYS A 1 199 ? 20.333 2.618 -8.253 1.00 82.31 199 LYS A C 1
ATOM 1597 O O . LYS A 1 199 ? 21.020 3.594 -8.540 1.00 82.31 199 LYS A O 1
ATOM 1602 N N . GLY A 1 200 ? 20.741 1.362 -8.437 1.00 79.94 200 GLY A N 1
ATOM 1603 C CA . GLY A 1 200 ? 22.029 1.022 -9.031 1.00 79.94 200 GLY A CA 1
ATOM 1604 C C . GLY A 1 200 ? 22.190 1.548 -10.460 1.00 79.94 200 GLY A C 1
ATOM 1605 O O . GLY A 1 200 ? 23.286 1.921 -10.841 1.00 79.94 200 GLY A O 1
ATOM 1606 N N . GLY A 1 201 ? 21.131 1.628 -11.264 1.00 78.62 201 GLY A N 1
ATOM 1607 C CA . GLY A 1 201 ? 21.224 2.176 -12.623 1.00 78.62 201 GLY A CA 1
ATOM 1608 C C . GLY A 1 201 ? 21.449 3.693 -12.698 1.00 78.62 201 GLY A C 1
ATOM 1609 O O . GLY A 1 201 ? 21.905 4.180 -13.728 1.00 78.62 201 GLY A O 1
ATOM 1610 N N . VAL A 1 202 ? 21.105 4.439 -11.643 1.00 72.00 202 VAL A N 1
ATOM 1611 C CA . VAL A 1 202 ? 21.160 5.915 -11.619 1.00 72.00 202 VAL A CA 1
ATOM 1612 C C . VAL A 1 202 ? 22.406 6.448 -10.910 1.00 72.00 202 VAL A C 1
ATOM 1614 O O . VAL A 1 202 ? 22.824 7.569 -11.197 1.00 72.00 202 VAL A O 1
ATOM 1617 N N . GLY A 1 203 ? 22.946 5.688 -9.956 1.00 56.09 203 GLY A N 1
ATOM 1618 C CA . GLY A 1 203 ? 24.109 6.086 -9.161 1.00 56.09 203 GLY A CA 1
ATOM 1619 C C . GLY A 1 203 ? 25.445 5.646 -9.727 1.00 56.09 203 GLY A C 1
ATOM 1620 O O . GLY A 1 203 ? 25.473 4.780 -10.630 1.00 56.09 203 GLY A O 1
#

InterPro domains:
  IPR036397 Ribonuclease H superfamily [G3DSA:3.30.420.10] (6-203)
  IPR038717 Tc1-like transposase, DDE domain [PF13358] (82-199)

Organism: Aphanomyces astaci (NCBI:txid112090)

Solvent-accessible surface area (backbone atoms only — not comparable to full-atom values): 12318 Å² total; per-residue (Å²): 139,83,82,80,80,78,78,63,85,79,69,35,36,28,36,38,56,73,51,69,44,52,77,86,53,59,64,60,89,78,63,89,78,58,98,79,64,88,78,71,81,68,72,78,79,82,76,82,58,46,26,46,34,36,36,39,30,37,39,47,53,59,95,89,58,47,42,81,38,66,72,45,76,47,75,21,45,46,102,89,41,55,43,65,72,63,58,65,33,40,72,54,48,50,53,50,53,49,50,38,52,52,53,35,50,76,70,71,55,65,64,27,38,39,37,35,68,79,58,70,46,68,58,39,55,56,89,85,55,84,55,96,83,55,56,69,73,74,74,45,97,67,96,69,93,65,55,60,69,62,52,45,53,53,52,51,52,48,42,72,75,72,55,62,26,45,56,50,51,56,33,46,78,65,46,29,45,73,44,69,54,68,84,94,46,65,88,79,38,71,50,56,57,54,52,50,51,54,50,53,73,75,53

Secondary structure (DSSP, 8-state):
-------S----EEEEEEEEEETT--SS------TT-TT-----------EEEEEEEEEE-STTT-EEEEEEEEEESSTTS--HHHHS-HHHHHHHHHHHHHHHHHTT--SPEEEE---GGGG---TTS--TTS-GGGG-SS---S-HHHHHHHHHHHHHHH---HHHHHHHHTT-EEEEPPTT-GGG-THHHHHHHHHHHH-

Nearest PDB structures (foldseek):
  4r79-assembly1_B  TM=7.067E-01  e=1.170E-03  Drosophila mauritiana
  4u7b-assembly2_G-2  TM=7.177E-01  e=8.964E-03  Drosophila mauritiana
  3hot-assembly1_A  TM=7.294E-01  e=2.559E-02  Drosophila mauritiana
  8fu6-assembly1_A  TM=2.312E-01  e=1.249E+00  Homo sapiens
  6ayg-assembly1_A  TM=2.573E-01  e=8.460E+00  Homo sapiens

Sequence (203 aa):
MSGTIELTPHRPVIYMDESYIHHNYARHNDSLYYPDDELDQAPKPKHKGQRLCFISGILDDGPDGSKLLATRVFRGGSRKTKDYHGMFNHAYFVTWMKELMDELGVLGKSGAVIIMDNASYQKGVPHDTPKGTWKKQDLLAASSNEYRSVIWSKVQAHVRQNVLPEVVAMARARNFEVVYTPPYHSDLQPIEYVCAYLKGGVG

Mean predicted aligned error: 10.39 Å

Radius of gyration: 22.76 Å; Cα contacts (8 Å, |Δi|>4): 251; chains: 1; bounding box: 75×59×59 Å

Foldseek 3Di:
DDDDPPPPQPAKEKFKDKDKAFPPQDLDPPDVDDVPCPPPPPPPDPDQGKIWIKIWIWIDNDDPPTDIFLIDIDIARDPPHHHPVRCPALVNVLVSLVRRLVVCVVVVRALHEYEDEPDPSQFAFDPLQDDLPDDLPSLDPDDDPDDSVVSVVVSVVCCVVPTGRPSQVVQVVRRYHYDYDDHPPCVVRPVVVVVVVVNSVVD